Protein AF-0000000083109310 (afdb_homodimer)

pLDDT: mean 90.46, std 10.61, range [33.42, 98.69]

Secondary structure (DSSP, 8-state):
--HHHHHHHHHHHHHHHHHHHHHHHHHHHHHHHHHHHHHHHHTS---HHHHHHHHSSS-HHHHHHHHHHHHH-GGGGS--HHHHHHHHHTTSS-HHHHHHHHHT------EEEEETTEEEEEEEP-HHHHHHHHHHTTSS-HHHHHHHHHHHHHS---/--HHHHHHHHHHHHHHHHHHHHHHHHHHHHHHHHHHHHHHHHTS---HHHHHHHHSSS-HHHHHHHHHHHHH-GGGGS--HHHHHHHHHTTSS-HHHHHHHHHT------EEEEETTEEEEEEEP-HHHHHHHHHHTTSS-HHHHHHHHHHHHHS---

Sequence (316 aa):
MMSTESASQAIAQQAEQQLAAIAARRRVADRELEREIYKAATIKGLSQRQISDLVGNQSQATIQRILRRVSDDPSQLDVKPAEIIDRRTAGLITTEQMMDQLMNWRYTFGGVVRIDGVATDAYMTGDWDAIEMAFYRGQLSDDEFQQLADRQRDAPLPMMSTESASQAIAQQAEQQLAAIAARRRVADRELEREIYKAATIKGLSQRQISDLVGNQSQATIQRILRRVSDDPSQLDVKPAEIIDRRTAGLITTEQMMDQLMNWRYTFGGVVRIDGVATDAYMTGDWDAIEMAFYRGQLSDDEFQQLADRQRDAPLP

Nearest PDB structures (foldseek):
  7cv1-assembly1_C  TM=5.736E-01  e=6.408E+00  Homo sapiens
  7cv1-assembly1_D  TM=5.228E-01  e=9.421E+00  Homo sapiens
  7cv1-assembly1_C  TM=5.740E-01  e=7.822E+00  Homo sapiens

Solvent-accessible surface area (backbone atoms only — not comparable to full-atom values): 17391 Å² total; per-residue (Å²): 135,80,62,65,59,54,46,50,50,49,51,45,51,48,49,52,51,51,44,30,20,43,30,21,43,32,54,53,30,51,54,52,34,54,48,42,53,47,44,36,41,74,74,60,64,45,50,59,63,57,49,23,61,52,51,65,81,42,51,49,67,55,48,49,50,52,46,50,55,33,68,76,38,60,70,75,67,52,88,46,67,54,52,46,52,27,35,32,54,41,65,74,42,47,69,67,59,40,48,54,54,60,68,71,51,88,73,39,74,48,45,66,38,57,59,95,83,39,75,47,95,47,71,42,84,22,54,45,54,41,54,54,51,34,39,76,71,64,76,35,52,72,67,58,47,48,54,52,50,53,50,56,70,69,40,77,74,130,134,79,62,62,59,54,47,51,50,49,51,45,51,50,48,52,51,51,43,30,20,42,30,22,42,32,53,52,31,50,53,52,35,54,48,42,52,47,43,36,42,74,72,60,63,45,49,59,63,58,48,20,62,52,50,65,82,42,50,48,65,55,50,50,51,53,47,50,54,34,70,77,39,59,70,75,67,51,90,46,68,55,53,48,51,25,35,31,54,40,64,74,43,47,70,68,58,40,48,55,53,59,69,70,50,87,74,38,73,48,44,65,38,56,60,94,84,38,74,47,95,47,70,43,84,23,54,45,52,42,56,54,51,34,40,76,72,62,75,35,51,72,68,58,47,47,53,50,51,53,51,56,70,68,40,77,75,131

Foldseek 3Di:
DVPVVVVVVVVVVVVLLVVLLVVLVVVLVVLVLLVVLLCCVPPVPDDLVRSCVVVVPADSVRSVVSNVVCVVPVCVSPDALLNLLSCCSNVNDDPVVSLVVLLPDDKDAKDFDDDVNHGDPDIDHISVVSLVVCVVSVSADPVSSVSSVVSVVVDDDD/DVPVVVVVVVVVVVVLLVVLLVVLVVVLVVLVLLVVLLCCVPPVPDDLCRSCVVVVPADSVRSVVSNVVCVVPVCVSPDALLNLLSCCSNVNDDPVVSLVVLLPDDKDAKDFDDDVNHGDPDIDHISVVSLVVCVVSVSDDPVSSVSSVVSVVPPDDD

Radius of gyration: 23.91 Å; Cα contacts (8 Å, |Δi|>4): 324; chains: 2; bounding box: 80×77×56 Å

Structure (mmCIF, N/CA/C/O backbone):
data_AF-0000000083109310-model_v1
#
loop_
_entity.id
_entity.type
_entity.pdbx_description
1 polymer 'Winged helix-turn-helix domain-containing protein'
#
loop_
_atom_site.group_PDB
_atom_site.id
_atom_site.type_symbol
_atom_site.label_atom_id
_atom_site.label_alt_id
_atom_site.label_comp_id
_atom_site.label_asym_id
_atom_site.label_entity_id
_atom_site.label_seq_id
_atom_site.pdbx_PDB_ins_code
_atom_site.Cartn_x
_atom_site.Cartn_y
_atom_site.Cartn_z
_atom_site.occupancy
_atom_site.B_iso_or_equiv
_atom_site.auth_seq_id
_atom_site.auth_comp_id
_atom_site.auth_asym_id
_atom_site.auth_atom_id
_atom_site.pdbx_PDB_model_num
ATOM 1 N N . MET A 1 1 ? -38.265 0.636 19.644 1 33.42 1 MET A N 1
ATOM 2 C CA . MET A 1 1 ? -38.421 1.097 18.268 1 33.42 1 MET A CA 1
ATOM 3 C C . MET A 1 1 ? -37.22 1.932 17.834 1 33.42 1 MET A C 1
ATOM 5 O O . MET A 1 1 ? -37.232 2.532 16.758 1 33.42 1 MET A O 1
ATOM 9 N N . MET A 1 2 ? -36.559 2.829 18.79 1 49.35 2 MET A N 1
ATOM 10 C CA . MET A 1 2 ? -35.334 3.623 18.762 1 49.35 2 MET A CA 1
ATOM 11 C C . MET A 1 2 ? -34.24 2.907 17.976 1 49.35 2 MET A C 1
ATOM 13 O O . MET A 1 2 ? -33.266 3.53 17.552 1 49.35 2 MET A O 1
ATOM 17 N N . SER A 1 3 ? -33.9 1.46 18.206 1 58.64 3 SER A N 1
ATOM 18 C CA . SER A 1 3 ? -32.863 0.461 18.449 1 58.64 3 SER A CA 1
ATOM 19 C C . SER A 1 3 ? -32.28 -0.06 17.14 1 58.64 3 SER A C 1
ATOM 21 O O . SER A 1 3 ? -31.077 -0.314 17.048 1 58.64 3 SER A O 1
ATOM 23 N N . THR A 1 4 ? -33.039 -0.271 16.165 1 64.84 4 THR A N 1
ATOM 24 C CA . THR A 1 4 ? -32.636 -0.781 14.859 1 64.84 4 THR A CA 1
ATOM 25 C C . THR A 1 4 ? -31.861 0.277 14.08 1 64.84 4 THR A C 1
ATOM 27 O O . THR A 1 4 ? -30.903 -0.043 13.373 1 64.84 4 THR A O 1
ATOM 30 N N . GLU A 1 5 ? -32.332 1.575 14.118 1 71.89 5 GLU A N 1
ATOM 31 C CA . GLU A 1 5 ? -31.648 2.665 13.429 1 71.89 5 GLU A CA 1
ATOM 32 C C . GLU A 1 5 ? -30.225 2.841 13.95 1 71.89 5 GLU A C 1
ATOM 34 O O . GLU A 1 5 ? -29.3 3.087 13.174 1 71.89 5 GLU A O 1
ATOM 39 N N . SER A 1 6 ? -30.193 2.805 15.265 1 78.56 6 SER A N 1
ATOM 40 C CA . SER A 1 6 ? -28.879 2.952 15.882 1 78.56 6 SER A CA 1
ATOM 41 C C . SER A 1 6 ? -27.944 1.821 15.467 1 78.56 6 SER A C 1
ATOM 43 O O . SER A 1 6 ? -26.756 2.047 15.227 1 78.56 6 SER A O 1
ATOM 45 N N . ALA A 1 7 ? -28.558 0.758 15.247 1 82.61 7 ALA A N 1
ATOM 46 C CA . ALA A 1 7 ? -27.751 -0.388 14.834 1 82.61 7 ALA A CA 1
ATOM 47 C C . ALA A 1 7 ? -27.269 -0.228 13.395 1 82.61 7 ALA A C 1
ATOM 49 O O . ALA A 1 7 ? -26.125 -0.561 13.076 1 82.61 7 ALA A O 1
ATOM 50 N N . SER A 1 8 ? -28.209 0.22 12.647 1 83.54 8 SER A N 1
ATOM 51 C CA . SER A 1 8 ? -27.855 0.437 11.248 1 83.54 8 SER A CA 1
ATOM 52 C C . SER A 1 8 ? -26.773 1.502 11.111 1 83.54 8 SER A C 1
ATOM 54 O O . SER A 1 8 ? -25.868 1.372 10.283 1 83.54 8 SER A O 1
ATOM 56 N N . GLN A 1 9 ? -26.934 2.534 11.889 1 82.64 9 GLN A N 1
ATOM 57 C CA . GLN A 1 9 ? -25.93 3.592 11.87 1 82.64 9 GLN A CA 1
ATOM 58 C C . GLN A 1 9 ? -24.581 3.079 12.365 1 82.64 9 GLN A C 1
ATOM 60 O O . GLN A 1 9 ? -23.534 3.464 11.841 1 82.64 9 GLN A O 1
ATOM 65 N N . ALA A 1 10 ? -24.642 2.289 13.286 1 86.7 10 ALA A N 1
ATOM 66 C CA . ALA A 1 10 ? -23.415 1.73 13.848 1 86.7 10 ALA A CA 1
ATOM 67 C C . ALA A 1 10 ? -22.705 0.836 12.836 1 86.7 10 ALA A C 1
ATOM 69 O O . ALA A 1 10 ? -21.474 0.825 12.764 1 86.7 10 ALA A O 1
ATOM 70 N N . ILE A 1 11 ? -23.587 0.16 12.129 1 85.39 11 ILE A N 1
ATOM 71 C CA . ILE A 1 11 ? -23.014 -0.719 11.115 1 85.39 11 ILE A CA 1
ATOM 72 C C . ILE A 1 11 ? -22.38 0.117 10.006 1 85.39 11 ILE A C 1
ATOM 74 O O . ILE A 1 11 ? -21.288 -0.199 9.528 1 85.39 11 ILE A O 1
ATOM 78 N N . ALA A 1 12 ? -22.976 1.119 9.652 1 87.39 12 ALA A N 1
ATOM 79 C CA . ALA A 1 12 ? -22.468 2.009 8.612 1 87.39 12 ALA A CA 1
ATOM 80 C C . ALA A 1 12 ? -21.168 2.679 9.049 1 87.39 12 ALA A C 1
ATOM 82 O O . ALA A 1 12 ? -20.219 2.775 8.268 1 87.39 12 ALA A O 1
ATOM 83 N N . GLN A 1 13 ? -21.107 3.116 10.275 1 89.18 13 GLN A N 1
ATOM 84 C CA . GLN A 1 13 ? -19.916 3.769 10.809 1 89.18 13 GLN A CA 1
ATOM 85 C C . GLN A 1 13 ? -18.743 2.795 10.884 1 89.18 13 GLN A C 1
ATOM 87 O O . GLN A 1 13 ? -17.601 3.168 10.603 1 89.18 13 GLN A O 1
ATOM 92 N N . GLN A 1 14 ? -19.1 1.646 11.204 1 91.57 14 GLN A N 1
ATOM 93 C CA . GLN A 1 14 ? -18.064 0.621 11.28 1 91.57 14 GLN A CA 1
ATOM 94 C C . GLN A 1 14 ? -17.48 0.326 9.901 1 91.57 14 GLN A C 1
ATOM 96 O O . GLN A 1 14 ? -16.274 0.109 9.766 1 91.57 14 GLN A O 1
ATOM 101 N N . ALA A 1 15 ? -18.332 0.346 8.951 1 93.51 15 ALA A N 1
ATOM 102 C CA . ALA A 1 15 ? -17.879 0.111 7.582 1 93.51 15 ALA A CA 1
ATOM 103 C C . ALA A 1 15 ? -16.947 1.224 7.114 1 93.51 15 ALA A C 1
ATOM 105 O O . ALA A 1 15 ? -15.923 0.959 6.479 1 93.51 15 ALA A O 1
ATOM 106 N N . GLU A 1 16 ? -17.254 2.382 7.48 1 94.01 16 GLU A N 1
ATOM 107 C CA . GLU A 1 16 ? -16.434 3.531 7.108 1 94.01 16 GLU A CA 1
ATOM 108 C C . GLU A 1 16 ? -15.079 3.492 7.81 1 94.01 16 GLU A C 1
ATOM 110 O O . GLU A 1 16 ? -14.048 3.773 7.195 1 94.01 16 GLU A O 1
ATOM 115 N N . GLN A 1 17 ? -15.126 3.113 9.042 1 93.86 17 GLN A N 1
ATOM 116 C CA . GLN A 1 17 ? -13.891 3.059 9.818 1 93.86 17 GLN A CA 1
ATOM 117 C C . GLN A 1 17 ? -12.963 1.964 9.3 1 93.86 17 GLN A C 1
ATOM 119 O O . GLN A 1 17 ? -11.746 2.15 9.243 1 93.86 17 GLN A O 1
ATOM 124 N N . GLN A 1 18 ? -13.586 0.903 8.928 1 95.91 18 GLN A N 1
ATOM 125 C CA . GLN A 1 18 ? -12.795 -0.204 8.401 1 95.91 18 GLN A CA 1
ATOM 126 C C . GLN A 1 18 ? -12.144 0.168 7.072 1 95.91 18 GLN A C 1
ATOM 128 O O . GLN A 1 18 ? -10.954 -0.078 6.868 1 95.91 18 GLN A O 1
ATOM 133 N N . LEU A 1 19 ? -12.863 0.784 6.19 1 96.93 19 LEU A N 1
ATOM 134 C CA . LEU A 1 19 ? -12.314 1.21 4.908 1 96.93 19 LEU A CA 1
ATOM 135 C C . LEU A 1 19 ? -11.225 2.26 5.104 1 96.93 19 LEU A C 1
ATOM 137 O O . LEU A 1 19 ? -10.177 2.201 4.457 1 96.93 19 LEU A O 1
ATOM 141 N N . ALA A 1 20 ? -11.445 3.164 6.049 1 95.96 20 ALA A N 1
ATOM 142 C CA . ALA A 1 20 ? -10.459 4.207 6.32 1 95.96 20 ALA A CA 1
ATOM 143 C C . ALA A 1 20 ? -9.155 3.608 6.838 1 95.96 20 ALA A C 1
ATOM 145 O O . ALA A 1 20 ? -8.067 4.052 6.463 1 95.96 20 ALA A O 1
ATOM 146 N N . ALA A 1 21 ? -9.298 2.616 7.659 1 97.1 21 ALA A N 1
ATOM 147 C CA . ALA A 1 21 ? -8.116 1.979 8.234 1 97.1 21 ALA A CA 1
ATOM 148 C C . ALA A 1 21 ? -7.31 1.248 7.163 1 97.1 21 ALA A C 1
ATOM 150 O O . ALA A 1 21 ? -6.083 1.358 7.118 1 97.1 21 ALA A O 1
ATOM 151 N N . ILE A 1 22 ? -7.975 0.58 6.317 1 97.7 22 ILE A N 1
ATOM 152 C CA . ILE A 1 22 ? -7.314 -0.177 5.26 1 97.7 22 ILE A CA 1
ATOM 153 C C . ILE A 1 22 ? -6.686 0.783 4.252 1 97.7 22 ILE A C 1
ATOM 155 O O . ILE A 1 22 ? -5.565 0.56 3.788 1 97.7 22 ILE A O 1
ATOM 159 N N . ALA A 1 23 ? -7.396 1.826 3.949 1 97.22 23 ALA A N 1
ATOM 160 C CA . ALA A 1 23 ? -6.862 2.845 3.049 1 97.22 23 ALA A CA 1
ATOM 161 C C . ALA A 1 23 ? -5.617 3.501 3.64 1 97.22 23 ALA A C 1
ATOM 163 O O . ALA A 1 23 ? -4.636 3.736 2.931 1 97.22 23 ALA A O 1
ATOM 164 N N . ALA A 1 24 ? -5.674 3.798 4.891 1 97.15 24 ALA A N 1
ATOM 165 C CA . ALA A 1 24 ? -4.533 4.407 5.57 1 97.15 24 ALA A CA 1
ATOM 166 C C . ALA A 1 24 ? -3.329 3.47 5.568 1 97.15 24 ALA A C 1
ATOM 168 O O . ALA A 1 24 ? -2.192 3.908 5.376 1 97.15 24 ALA A O 1
ATOM 169 N N . ARG A 1 25 ? -3.561 2.213 5.765 1 97.43 25 ARG A N 1
ATOM 170 C CA . ARG A 1 25 ? -2.485 1.228 5.726 1 97.43 25 ARG A CA 1
ATOM 171 C C . ARG A 1 25 ? -1.798 1.221 4.364 1 97.43 25 ARG A C 1
ATOM 173 O O . ARG A 1 25 ? -0.571 1.143 4.283 1 97.43 25 ARG A O 1
ATOM 180 N N . ARG A 1 26 ? -2.558 1.338 3.377 1 97.28 26 ARG A N 1
ATOM 181 C CA . ARG A 1 26 ? -1.999 1.356 2.03 1 97.28 26 ARG A CA 1
ATOM 182 C C . ARG A 1 26 ? -1.178 2.619 1.794 1 97.28 26 ARG A C 1
ATOM 184 O O . ARG A 1 26 ? -0.106 2.565 1.186 1 97.28 26 ARG A O 1
ATOM 191 N N . ARG A 1 27 ? -1.647 3.71 2.293 1 96.29 27 ARG A N 1
ATOM 192 C CA . ARG A 1 27 ? -0.907 4.957 2.132 1 96.29 27 ARG A CA 1
ATOM 193 C C . ARG A 1 27 ? 0.419 4.907 2.884 1 96.29 27 ARG A C 1
ATOM 195 O O . ARG A 1 27 ? 1.447 5.355 2.371 1 96.29 27 ARG A O 1
ATOM 202 N N . VAL A 1 28 ? 0.386 4.382 4.053 1 97.27 28 VAL A N 1
ATOM 203 C CA . VAL A 1 28 ? 1.61 4.253 4.837 1 97.27 28 VAL A CA 1
ATOM 204 C C . VAL A 1 28 ? 2.584 3.317 4.124 1 97.27 28 VAL A C 1
ATOM 206 O O . VAL A 1 28 ? 3.78 3.605 4.038 1 97.27 28 VAL A O 1
ATOM 209 N N . ALA A 1 29 ? 2.075 2.228 3.566 1 97.02 29 ALA A N 1
ATOM 210 C CA . ALA A 1 29 ? 2.924 1.283 2.846 1 97.02 29 ALA A CA 1
ATOM 211 C C . ALA A 1 29 ? 3.552 1.936 1.618 1 97.02 29 ALA A C 1
ATOM 213 O O . ALA A 1 29 ? 4.702 1.653 1.275 1 97.02 29 ALA A O 1
ATOM 214 N N . ASP A 1 30 ? 2.849 2.804 0.969 1 95.75 30 ASP A N 1
ATOM 215 C CA . ASP A 1 30 ? 3.372 3.544 -0.175 1 95.75 30 ASP A CA 1
ATOM 216 C C . ASP A 1 30 ? 4.576 4.395 0.225 1 95.75 30 ASP A C 1
ATOM 218 O O . ASP A 1 30 ? 5.604 4.383 -0.454 1 95.75 30 ASP A O 1
ATOM 222 N N . ARG A 1 31 ? 4.463 5.079 1.294 1 96.49 31 ARG A N 1
ATOM 223 C CA . ARG A 1 31 ? 5.523 5.971 1.754 1 96.49 31 ARG A CA 1
ATOM 224 C C . ARG A 1 31 ? 6.754 5.181 2.186 1 96.49 31 ARG A C 1
ATOM 226 O O . ARG A 1 31 ? 7.885 5.573 1.89 1 96.49 31 ARG A O 1
ATOM 233 N N . GLU A 1 32 ? 6.478 4.117 2.838 1 97.61 32 GLU A N 1
ATOM 234 C CA . GLU A 1 32 ? 7.578 3.262 3.274 1 97.61 32 GLU A CA 1
ATOM 235 C C . GLU A 1 32 ? 8.33 2.68 2.08 1 97.61 32 GLU A C 1
ATOM 237 O O . GLU A 1 32 ? 9.56 2.594 2.097 1 97.61 32 GLU A O 1
ATOM 242 N N . LEU A 1 33 ? 7.58 2.348 1.064 1 97.51 33 LEU A N 1
ATOM 243 C CA . LEU A 1 33 ? 8.228 1.791 -0.118 1 97.51 33 LEU A CA 1
ATOM 244 C C . LEU A 1 33 ? 9.102 2.836 -0.802 1 97.51 33 LEU A C 1
ATOM 246 O O . LEU A 1 33 ? 10.23 2.541 -1.206 1 97.51 33 LEU A O 1
ATOM 250 N N . GLU A 1 34 ? 8.586 4.028 -0.92 1 96.93 34 GLU A N 1
ATOM 251 C CA . GLU A 1 34 ? 9.38 5.085 -1.539 1 96.93 34 GLU A CA 1
ATOM 252 C C . GLU A 1 34 ? 10.669 5.335 -0.762 1 96.93 34 GLU A C 1
ATOM 254 O O . GLU A 1 34 ? 11.739 5.488 -1.356 1 96.93 34 GLU A O 1
ATOM 259 N N . ARG A 1 35 ? 10.583 5.394 0.536 1 97.65 35 ARG A N 1
ATOM 260 C CA . ARG A 1 35 ? 11.761 5.571 1.379 1 97.65 35 ARG A CA 1
ATOM 261 C C . ARG A 1 35 ? 12.761 4.439 1.167 1 97.65 35 ARG A C 1
ATOM 263 O O . ARG A 1 35 ? 13.965 4.681 1.056 1 97.65 35 ARG A O 1
ATOM 270 N N . GLU A 1 36 ? 12.226 3.238 1.082 1 97.67 36 GLU A N 1
ATOM 271 C CA . GLU A 1 36 ? 13.111 2.084 0.954 1 97.67 36 GLU A CA 1
ATOM 272 C C . GLU A 1 36 ? 13.756 2.034 -0.428 1 97.67 36 GLU A C 1
ATOM 274 O O . GLU A 1 36 ? 14.901 1.601 -0.57 1 97.67 36 GLU A O 1
ATOM 279 N N . ILE A 1 37 ? 12.976 2.438 -1.422 1 97.49 37 ILE A N 1
ATOM 280 C CA . ILE A 1 37 ? 13.536 2.516 -2.767 1 97.49 37 ILE A CA 1
ATOM 281 C C . ILE A 1 37 ? 14.723 3.476 -2.777 1 97.49 37 ILE A C 1
ATOM 283 O O . ILE A 1 37 ? 15.788 3.15 -3.307 1 97.49 37 ILE A O 1
ATOM 287 N N . TYR A 1 38 ? 14.584 4.622 -2.184 1 97.42 38 TYR A N 1
ATOM 288 C CA . TYR A 1 38 ? 15.648 5.619 -2.136 1 97.42 38 TYR A CA 1
ATOM 289 C C . TYR A 1 38 ? 16.859 5.089 -1.378 1 97.42 38 TYR A C 1
ATOM 291 O O . TYR A 1 38 ? 17.994 5.212 -1.845 1 97.42 38 TYR A O 1
ATOM 299 N N . LYS A 1 39 ? 16.629 4.509 -0.201 1 96.42 39 LYS A N 1
ATOM 300 C CA . LYS A 1 39 ? 17.711 3.949 0.605 1 96.42 39 LYS A CA 1
ATOM 301 C C . LYS A 1 39 ? 18.449 2.849 -0.153 1 96.42 39 LYS A C 1
ATOM 303 O O . LYS A 1 39 ? 19.68 2.794 -0.135 1 96.42 39 LYS A O 1
ATOM 308 N N . ALA A 1 40 ? 17.686 1.989 -0.786 1 96.61 40 ALA A N 1
ATOM 309 C CA . ALA A 1 40 ? 18.275 0.88 -1.533 1 96.61 40 ALA A CA 1
ATOM 310 C C . ALA A 1 40 ? 19.19 1.391 -2.642 1 96.61 40 ALA A C 1
ATOM 312 O O . ALA A 1 40 ? 20.272 0.843 -2.865 1 96.61 40 ALA A O 1
ATOM 313 N N . ALA A 1 41 ? 18.764 2.422 -3.253 1 95.93 41 ALA A N 1
ATOM 314 C CA . ALA A 1 41 ? 19.521 2.96 -4.38 1 95.93 41 ALA A CA 1
ATOM 315 C C . ALA A 1 41 ? 20.736 3.748 -3.899 1 95.93 41 ALA A C 1
ATOM 317 O O . ALA A 1 41 ? 21.838 3.586 -4.429 1 95.93 41 ALA A O 1
ATOM 318 N N . THR A 1 42 ? 20.598 4.573 -2.882 1 94.96 42 THR A N 1
ATOM 319 C CA . THR A 1 42 ? 21.602 5.581 -2.561 1 94.96 42 THR A CA 1
ATOM 320 C C . THR A 1 42 ? 22.532 5.086 -1.457 1 94.96 42 THR A C 1
ATOM 322 O O . THR A 1 42 ? 23.689 5.505 -1.379 1 94.96 42 THR A O 1
ATOM 325 N N . ILE A 1 43 ? 22.032 4.279 -0.61 1 92.93 43 ILE A N 1
ATOM 326 C CA . ILE A 1 43 ? 22.829 3.861 0.538 1 92.93 43 ILE A CA 1
ATOM 327 C C . ILE A 1 43 ? 23.318 2.429 0.334 1 92.93 43 ILE A C 1
ATOM 329 O O . ILE A 1 43 ? 24.49 2.127 0.57 1 92.93 43 ILE A O 1
ATOM 333 N N . LYS A 1 44 ? 22.437 1.568 -0.207 1 94.24 44 LYS A N 1
ATOM 334 C CA . LYS A 1 44 ? 22.764 0.147 -0.278 1 94.24 44 LYS A CA 1
ATOM 335 C C . LYS A 1 44 ? 23.36 -0.213 -1.635 1 94.24 44 LYS A C 1
ATOM 337 O O . LYS A 1 44 ? 23.81 -1.342 -1.843 1 94.24 44 LYS A O 1
ATOM 342 N N . GLY A 1 45 ? 23.178 0.679 -2.667 1 93.31 45 GLY A N 1
ATOM 343 C CA . GLY A 1 45 ? 23.902 0.532 -3.92 1 93.31 45 GLY A CA 1
ATOM 344 C C . GLY A 1 45 ? 23.184 -0.35 -4.924 1 93.31 45 GLY A C 1
ATOM 345 O O . GLY A 1 45 ? 23.795 -0.842 -5.875 1 93.31 45 GLY A O 1
ATOM 346 N N . LEU A 1 46 ? 21.926 -0.617 -4.715 1 95.48 46 LEU A N 1
ATOM 347 C CA . LEU A 1 46 ? 21.177 -1.394 -5.696 1 95.48 46 LEU A CA 1
ATOM 348 C C . LEU A 1 46 ? 20.927 -0.578 -6.96 1 95.48 46 LEU A C 1
ATOM 350 O O . LEU A 1 46 ? 20.636 0.618 -6.884 1 95.48 46 LEU A O 1
ATOM 354 N N . SER A 1 47 ? 21.012 -1.238 -8.079 1 95.83 47 SER A N 1
ATOM 355 C CA . SER A 1 47 ? 20.705 -0.577 -9.343 1 95.83 47 SER A CA 1
ATOM 356 C C . SER A 1 47 ? 19.202 -0.386 -9.516 1 95.83 47 SER A C 1
ATOM 358 O O . SER A 1 47 ? 18.405 -1.069 -8.869 1 95.83 47 SER A O 1
ATOM 360 N N . GLN A 1 48 ? 18.824 0.507 -10.421 1 95.71 48 GLN A N 1
ATOM 361 C CA . GLN A 1 48 ? 17.412 0.734 -10.712 1 95.71 48 GLN A CA 1
ATOM 362 C C . GLN A 1 48 ? 16.756 -0.526 -11.268 1 95.71 48 GLN A C 1
ATOM 364 O O . GLN A 1 48 ? 15.586 -0.798 -10.989 1 95.71 48 GLN A O 1
ATOM 369 N N . ARG A 1 49 ? 17.526 -1.303 -11.991 1 94.09 49 ARG A N 1
ATOM 370 C CA . ARG A 1 49 ? 17.018 -2.554 -12.547 1 94.09 49 ARG A CA 1
ATOM 371 C C . ARG A 1 49 ? 16.724 -3.564 -11.443 1 94.09 49 ARG A C 1
ATOM 373 O O . ARG A 1 49 ? 15.664 -4.194 -11.438 1 94.09 49 ARG A O 1
ATOM 380 N N . GLN A 1 50 ? 17.658 -3.729 -10.55 1 92.73 50 GLN A N 1
ATOM 381 C CA . GLN A 1 50 ? 17.459 -4.623 -9.415 1 92.73 50 GLN A CA 1
ATOM 382 C C . GLN A 1 50 ? 16.237 -4.213 -8.598 1 92.73 50 GLN A C 1
ATOM 384 O O . GLN A 1 50 ? 15.429 -5.06 -8.211 1 92.73 50 GLN A O 1
ATOM 389 N N . ILE A 1 51 ? 16.076 -2.886 -8.361 1 96.59 51 ILE A N 1
ATOM 390 C CA . ILE A 1 51 ? 14.964 -2.355 -7.581 1 96.59 51 ILE A CA 1
ATOM 391 C C . ILE A 1 51 ? 13.648 -2.63 -8.306 1 96.59 51 ILE A C 1
ATOM 393 O O . ILE A 1 51 ? 12.688 -3.115 -7.701 1 96.59 51 ILE A O 1
ATOM 397 N N . SER A 1 52 ? 13.608 -2.378 -9.586 1 95.51 52 SER A N 1
ATOM 398 C CA . SER A 1 52 ? 12.414 -2.636 -10.385 1 95.51 52 SER A CA 1
ATOM 399 C C . SER A 1 52 ? 12 -4.101 -10.303 1 95.51 52 SER A C 1
ATOM 401 O O . SER A 1 52 ? 10.821 -4.409 -10.116 1 95.51 52 SER A O 1
ATOM 403 N N . ASP A 1 53 ? 12.958 -5.009 -10.331 1 90.69 53 ASP A N 1
ATOM 404 C CA . ASP A 1 53 ? 12.694 -6.444 -10.289 1 90.69 53 ASP A CA 1
ATOM 405 C C . ASP A 1 53 ? 12.121 -6.858 -8.935 1 90.69 53 ASP A C 1
ATOM 407 O O . ASP A 1 53 ? 11.188 -7.661 -8.869 1 90.69 53 ASP A O 1
ATOM 411 N N . LEU A 1 54 ? 12.657 -6.289 -7.88 1 91.59 54 LEU A N 1
ATOM 412 C CA . LEU A 1 54 ? 12.263 -6.659 -6.525 1 91.59 54 LEU A CA 1
ATOM 413 C C . LEU A 1 54 ? 10.886 -6.097 -6.187 1 91.59 54 LEU A C 1
ATOM 415 O O . LEU A 1 54 ? 10.086 -6.762 -5.524 1 91.59 54 LEU A O 1
ATOM 419 N N . VAL A 1 55 ? 10.621 -4.905 -6.683 1 93.34 55 VAL A N 1
ATOM 420 C CA . VAL A 1 55 ? 9.343 -4.267 -6.388 1 93.34 55 VAL A CA 1
ATOM 421 C C . VAL A 1 55 ? 8.242 -4.896 -7.239 1 93.34 55 VAL A C 1
ATOM 423 O O . VAL A 1 55 ? 7.125 -5.107 -6.762 1 93.34 55 VAL A O 1
ATOM 426 N N . GLY A 1 56 ? 8.606 -5.387 -8.508 1 81.68 56 GLY A N 1
ATOM 427 C CA . GLY A 1 56 ? 7.764 -6.22 -9.352 1 81.68 56 GLY A CA 1
ATOM 428 C C . GLY A 1 56 ? 6.711 -5.432 -10.107 1 81.68 56 GLY A C 1
ATOM 429 O O . GLY A 1 56 ? 6.278 -5.84 -11.186 1 81.68 56 GLY A O 1
ATOM 430 N N . ASN A 1 57 ? 6.185 -4.346 -9.592 1 80.48 57 ASN A N 1
ATOM 431 C CA . ASN A 1 57 ? 5.105 -3.666 -10.299 1 80.48 57 ASN A CA 1
ATOM 432 C C . ASN A 1 57 ? 5.482 -2.23 -10.652 1 80.48 57 ASN A C 1
ATOM 434 O O . ASN A 1 57 ? 4.616 -1.42 -10.984 1 80.48 57 ASN A O 1
ATOM 438 N N . GLN A 1 58 ? 6.662 -1.968 -10.527 1 89.3 58 GLN A N 1
ATOM 439 C CA . GLN A 1 58 ? 7.139 -0.648 -10.924 1 89.3 58 GLN A CA 1
ATOM 440 C C . GLN A 1 58 ? 8.284 -0.756 -11.927 1 89.3 58 GLN A C 1
ATOM 442 O O . GLN A 1 58 ? 9.287 -1.422 -11.663 1 89.3 58 GLN A O 1
ATOM 447 N N . SER A 1 59 ? 8.117 -0.123 -13.007 1 92.65 59 SER A N 1
ATOM 448 C CA . SER A 1 59 ? 9.123 -0.136 -14.063 1 92.65 59 SER A CA 1
ATOM 449 C C . SER A 1 59 ? 10.382 0.611 -13.637 1 92.65 59 SER A C 1
ATOM 451 O O . SER A 1 59 ? 10.365 1.359 -12.657 1 92.65 59 SER A O 1
ATOM 453 N N . GLN A 1 60 ? 11.385 0.447 -14.407 1 95.23 60 GLN A N 1
ATOM 454 C CA . GLN A 1 60 ? 12.623 1.186 -14.182 1 95.23 60 GLN A CA 1
ATOM 455 C C . GLN A 1 60 ? 12.408 2.686 -14.358 1 95.23 60 GLN A C 1
ATOM 457 O O . GLN A 1 60 ? 12.998 3.492 -13.636 1 95.23 60 GLN A O 1
ATOM 462 N N . ALA A 1 61 ? 11.563 3.02 -15.277 1 96.12 61 ALA A N 1
ATOM 463 C CA . ALA A 1 61 ? 11.258 4.429 -15.51 1 96.12 61 ALA A CA 1
ATOM 464 C C . ALA A 1 61 ? 10.583 5.053 -14.292 1 96.12 61 ALA A C 1
ATOM 466 O O . ALA A 1 61 ? 10.906 6.177 -13.903 1 96.12 61 ALA A O 1
ATOM 467 N N . THR A 1 62 ? 9.664 4.284 -13.754 1 95.49 62 THR A N 1
ATOM 468 C CA . THR A 1 62 ? 8.981 4.76 -12.556 1 95.49 62 THR A CA 1
ATOM 469 C C . THR A 1 62 ? 9.968 4.935 -11.404 1 95.49 62 THR A C 1
ATOM 471 O O . THR A 1 62 ? 9.93 5.942 -10.695 1 95.49 62 THR A O 1
ATOM 474 N N . ILE A 1 63 ? 10.832 3.966 -11.267 1 97.23 63 ILE A N 1
ATOM 475 C CA . ILE A 1 63 ? 11.851 4.028 -10.225 1 97.23 63 ILE A CA 1
ATOM 476 C C . ILE A 1 63 ? 12.735 5.255 -10.44 1 97.23 63 ILE A C 1
ATOM 478 O O . ILE A 1 63 ? 13.038 5.983 -9.492 1 97.23 63 ILE A O 1
ATOM 482 N N . GLN A 1 64 ? 13.135 5.501 -11.647 1 97 64 GLN A N 1
ATOM 483 C CA . GLN A 1 64 ? 13.964 6.655 -11.981 1 97 64 GLN A CA 1
ATOM 484 C C . GLN A 1 64 ? 13.267 7.96 -11.606 1 97 64 GLN A C 1
ATOM 486 O O . GLN A 1 64 ? 13.895 8.873 -11.066 1 97 64 GLN A O 1
ATOM 491 N N . ARG A 1 65 ? 11.998 8.03 -11.904 1 96.57 65 ARG A N 1
ATOM 492 C CA . ARG A 1 65 ? 11.237 9.234 -11.583 1 96.57 65 ARG A CA 1
ATOM 493 C C . ARG A 1 65 ? 11.182 9.462 -10.076 1 96.57 65 ARG A C 1
ATOM 495 O O . ARG A 1 65 ? 11.34 10.591 -9.608 1 96.57 65 ARG A O 1
ATOM 502 N N . ILE A 1 66 ? 10.954 8.401 -9.355 1 96.02 66 ILE A N 1
ATOM 503 C CA . ILE A 1 66 ? 10.913 8.496 -7.9 1 96.02 66 ILE A CA 1
ATOM 504 C C . ILE A 1 66 ? 12.258 8.999 -7.378 1 96.02 66 ILE A C 1
ATOM 506 O O . ILE A 1 66 ? 12.31 9.948 -6.593 1 96.02 66 ILE A O 1
ATOM 510 N N . LEU A 1 67 ? 13.311 8.445 -7.857 1 96.92 67 LEU A N 1
ATOM 511 C CA . LEU A 1 67 ? 14.643 8.797 -7.378 1 96.92 67 LEU A CA 1
ATOM 512 C C . LEU A 1 67 ? 14.992 10.235 -7.748 1 96.92 67 LEU A C 1
ATOM 514 O O . LEU A 1 67 ? 15.589 10.959 -6.948 1 96.92 67 LEU A O 1
ATOM 518 N N . ARG A 1 68 ? 14.628 10.666 -8.915 1 97 68 ARG A N 1
ATOM 519 C CA . ARG A 1 68 ? 14.885 12.04 -9.334 1 97 68 ARG A CA 1
ATOM 520 C C . ARG A 1 68 ? 14.135 13.031 -8.45 1 97 68 ARG A C 1
ATOM 522 O O . ARG A 1 68 ? 14.715 14.009 -7.974 1 97 68 ARG A O 1
ATOM 529 N N . ARG A 1 69 ? 12.869 12.723 -8.28 1 95.9 69 ARG A N 1
ATOM 530 C CA . ARG A 1 69 ? 12.04 13.592 -7.451 1 95.9 69 ARG A CA 1
ATOM 531 C C . ARG A 1 69 ? 12.62 13.726 -6.047 1 95.9 69 ARG A C 1
ATOM 533 O O . ARG A 1 69 ? 12.714 14.832 -5.511 1 95.9 69 ARG A O 1
ATOM 540 N N . VAL A 1 70 ? 13.077 12.686 -5.5 1 94.96 70 VAL A N 1
ATOM 541 C CA . VAL A 1 70 ? 13.571 12.679 -4.127 1 94.96 70 VAL A CA 1
ATOM 542 C C . VAL A 1 70 ? 14.964 13.302 -4.075 1 94.96 70 VAL A C 1
ATOM 544 O O . VAL A 1 70 ? 15.307 13.992 -3.113 1 94.96 70 VAL A O 1
ATOM 547 N N . SER A 1 71 ? 15.747 13.024 -5.104 1 94.34 71 SER A N 1
ATOM 548 C CA . SER A 1 71 ? 17.071 13.634 -5.167 1 94.34 71 SER A CA 1
ATOM 549 C C . SER A 1 71 ? 16.976 15.154 -5.238 1 94.34 71 SER A C 1
ATOM 551 O O . SER A 1 71 ? 17.788 15.861 -4.637 1 94.34 71 SER A O 1
ATOM 553 N N . ASP A 1 72 ? 16.031 15.615 -5.946 1 95.78 72 ASP A N 1
ATOM 554 C CA . ASP A 1 72 ? 15.813 17.054 -6.065 1 95.78 72 ASP A CA 1
ATOM 555 C C . ASP A 1 72 ? 15.387 17.657 -4.728 1 95.78 72 ASP A C 1
ATOM 557 O O . ASP A 1 72 ? 15.735 18.798 -4.417 1 95.78 72 ASP A O 1
ATOM 561 N N . ASP A 1 73 ? 14.634 16.846 -3.98 1 95.14 73 ASP A N 1
ATOM 562 C CA . ASP A 1 73 ? 14.162 17.303 -2.677 1 95.14 73 ASP A CA 1
ATOM 563 C C . ASP A 1 73 ? 14.008 16.134 -1.707 1 95.14 73 ASP A C 1
ATOM 565 O O . ASP A 1 73 ? 12.905 15.614 -1.524 1 95.14 73 ASP A O 1
ATOM 569 N N . PRO A 1 74 ? 14.968 15.814 -1.004 1 90.35 74 PRO A N 1
ATOM 570 C CA . PRO A 1 74 ? 14.948 14.661 -0.101 1 90.35 74 PRO A CA 1
ATOM 571 C C . PRO A 1 74 ? 13.91 14.8 1.011 1 90.35 74 PRO A C 1
ATOM 573 O O . PRO A 1 74 ? 13.495 13.8 1.603 1 90.35 74 PRO A O 1
ATOM 576 N N . SER A 1 75 ? 13.472 16.001 1.282 1 91.33 75 SER A N 1
ATOM 577 C CA . SER A 1 75 ? 12.493 16.228 2.34 1 91.33 75 SER A CA 1
ATOM 578 C C . SER A 1 75 ? 11.141 15.62 1.982 1 91.33 75 SER A C 1
ATOM 580 O O . SER A 1 75 ? 10.273 15.472 2.844 1 91.33 75 SER A O 1
ATOM 582 N N . GLN A 1 76 ? 10.973 15.245 0.759 1 91.59 76 GLN A N 1
ATOM 583 C CA . GLN A 1 76 ? 9.751 14.584 0.313 1 91.59 76 GLN A CA 1
ATOM 584 C C . GLN A 1 76 ? 9.557 13.248 1.024 1 91.59 76 GLN A C 1
ATOM 586 O O . GLN A 1 76 ? 8.441 12.729 1.089 1 91.59 76 GLN A O 1
ATOM 591 N N . LEU A 1 77 ? 10.608 12.709 1.596 1 94.41 77 LEU A N 1
ATOM 592 C CA . LEU A 1 77 ? 10.502 11.412 2.256 1 94.41 77 LEU A CA 1
ATOM 593 C C . LEU A 1 77 ? 10.289 11.582 3.756 1 94.41 77 LEU A C 1
ATOM 595 O O . LEU A 1 77 ? 10.031 10.606 4.465 1 94.41 77 LEU A O 1
ATOM 599 N N . ASP A 1 78 ? 10.362 12.77 4.205 1 94.64 78 ASP A N 1
ATOM 600 C CA . ASP A 1 78 ? 10.16 13.018 5.629 1 94.64 78 ASP A CA 1
ATOM 601 C C . ASP A 1 78 ? 8.736 12.666 6.052 1 94.64 78 ASP A C 1
ATOM 603 O O . ASP A 1 78 ? 7.798 12.795 5.262 1 94.64 78 ASP A O 1
ATOM 607 N N . VAL A 1 79 ? 8.669 12.22 7.239 1 95.86 79 VAL A N 1
ATOM 608 C CA . VAL A 1 79 ? 7.342 12.016 7.809 1 95.86 79 VAL A CA 1
ATOM 609 C C . VAL A 1 79 ? 6.632 13.36 7.96 1 95.86 79 VAL A C 1
ATOM 611 O O . VAL A 1 79 ? 7.221 14.328 8.448 1 95.86 79 VAL A O 1
ATOM 614 N N . LYS A 1 80 ? 5.401 13.406 7.46 1 95.59 80 LYS A N 1
ATOM 615 C CA . LYS A 1 80 ? 4.578 14.607 7.563 1 95.59 80 LYS A CA 1
ATOM 616 C C . LYS A 1 80 ? 3.371 14.371 8.467 1 95.59 80 LYS A C 1
ATOM 618 O O . LYS A 1 80 ? 3.045 13.227 8.789 1 95.59 80 LYS A O 1
ATOM 623 N N . PRO A 1 81 ? 2.737 15.39 8.873 1 96.34 81 PRO A N 1
ATOM 624 C CA . PRO A 1 81 ? 1.582 15.233 9.761 1 96.34 81 PRO A CA 1
ATOM 625 C C . PRO A 1 81 ? 0.518 14.3 9.185 1 96.34 81 PRO A C 1
ATOM 627 O O . PRO A 1 81 ? -0.044 13.477 9.912 1 96.34 81 PRO A O 1
ATOM 630 N N . ALA A 1 82 ? 0.317 14.344 7.899 1 95.29 82 ALA A N 1
ATOM 631 C CA . ALA A 1 82 ? -0.673 13.474 7.271 1 95.29 82 ALA A CA 1
ATOM 632 C C . ALA A 1 82 ? -0.319 12.004 7.473 1 95.29 82 ALA A C 1
ATOM 634 O O . ALA A 1 82 ? -1.202 11.169 7.685 1 95.29 82 ALA A O 1
ATOM 635 N N . GLU A 1 83 ? 0.922 11.736 7.379 1 97.31 83 GLU A N 1
ATOM 636 C CA . GLU A 1 83 ? 1.355 10.355 7.57 1 97.31 83 GLU A CA 1
ATOM 637 C C . GLU A 1 83 ? 1.188 9.92 9.024 1 97.31 83 GLU A C 1
ATOM 639 O O . GLU A 1 83 ? 0.84 8.769 9.297 1 97.31 83 GLU A O 1
ATOM 644 N N . ILE A 1 84 ? 1.488 10.789 9.947 1 98.45 84 ILE A N 1
ATOM 645 C CA . ILE A 1 84 ? 1.291 10.49 11.361 1 98.45 84 ILE A CA 1
ATOM 646 C C . ILE A 1 84 ? -0.173 10.142 11.616 1 98.45 84 ILE A C 1
ATOM 648 O O . ILE A 1 84 ? -0.475 9.161 12.299 1 98.45 84 ILE A O 1
ATOM 652 N N . ILE A 1 85 ? -1.013 10.892 11.012 1 98.12 85 ILE A N 1
ATOM 653 C CA . ILE A 1 85 ? -2.446 10.663 11.163 1 98.12 85 ILE A CA 1
ATOM 654 C C . ILE A 1 85 ? -2.83 9.341 10.504 1 98.12 85 ILE A C 1
ATOM 656 O O . ILE A 1 85 ? -3.602 8.56 11.066 1 98.12 85 ILE A O 1
ATOM 660 N N . ASP A 1 86 ? -2.269 9.097 9.387 1 97.43 86 ASP A N 1
ATOM 661 C CA . ASP A 1 86 ? -2.519 7.831 8.705 1 97.43 86 ASP A CA 1
ATOM 662 C C . ASP A 1 86 ? -2.059 6.648 9.555 1 97.43 86 ASP A C 1
ATOM 664 O O . ASP A 1 86 ? -2.718 5.607 9.587 1 97.43 86 ASP A O 1
ATOM 668 N N . ARG A 1 87 ? -0.935 6.794 10.179 1 98.51 87 ARG A N 1
ATOM 669 C CA . ARG A 1 87 ? -0.418 5.715 11.015 1 98.51 87 ARG A CA 1
ATOM 670 C C . ARG A 1 87 ? -1.382 5.393 12.151 1 98.51 87 ARG A C 1
ATOM 672 O O . ARG A 1 87 ? -1.61 4.223 12.466 1 98.51 87 ARG A O 1
ATOM 679 N N . ARG A 1 88 ? -1.954 6.406 12.714 1 98.69 88 ARG A N 1
ATOM 680 C CA . ARG A 1 88 ? -2.94 6.16 13.761 1 98.69 88 ARG A CA 1
ATOM 681 C C . ARG A 1 88 ? -4.203 5.528 13.186 1 98.69 88 ARG A C 1
ATOM 683 O O . ARG A 1 88 ? -4.737 4.571 13.75 1 98.69 88 ARG A O 1
ATOM 690 N N . THR A 1 89 ? -4.706 6.067 12.041 1 97.39 89 THR A N 1
ATOM 691 C CA . THR A 1 89 ? -5.909 5.546 11.401 1 97.39 89 THR A CA 1
ATOM 692 C C . THR A 1 89 ? -5.726 4.08 11.017 1 97.39 89 THR A C 1
ATOM 694 O O . THR A 1 89 ? -6.671 3.291 11.09 1 97.39 89 THR A O 1
ATOM 697 N N . ALA A 1 90 ? -4.507 3.715 10.694 1 97.2 90 ALA A N 1
ATOM 698 C CA . ALA A 1 90 ? -4.158 2.355 10.291 1 97.2 90 ALA A CA 1
ATOM 699 C C . ALA A 1 90 ? -4 1.446 11.507 1 97.2 90 ALA A C 1
ATOM 701 O O . ALA A 1 90 ? -3.854 0.23 11.365 1 97.2 90 ALA A O 1
ATOM 702 N N . GLY A 1 91 ? -3.924 2.034 12.693 1 97.15 91 GLY A N 1
ATOM 703 C CA . GLY A 1 91 ? -3.765 1.265 13.916 1 97.15 91 GLY A CA 1
ATOM 704 C C . GLY A 1 91 ? -2.315 0.966 14.249 1 97.15 91 GLY A C 1
ATOM 705 O O . GLY A 1 91 ? -2.027 0.073 15.049 1 97.15 91 GLY A O 1
ATOM 706 N N . LEU A 1 92 ? -1.442 1.69 13.641 1 97.27 92 LEU A N 1
ATOM 707 C CA . LEU A 1 92 ? -0.019 1.422 13.819 1 97.27 92 LEU A CA 1
ATOM 708 C C . LEU A 1 92 ? 0.527 2.169 15.03 1 97.27 92 LEU A C 1
ATOM 710 O O . LEU A 1 92 ? 1.57 1.8 15.574 1 97.27 92 LEU A O 1
ATOM 714 N N . ILE A 1 93 ? -0.083 3.277 15.397 1 98.25 93 ILE A N 1
ATOM 715 C CA . ILE A 1 93 ? 0.247 3.992 16.625 1 98.25 93 ILE A CA 1
ATOM 716 C C . ILE A 1 93 ? -1.035 4.356 17.371 1 98.25 93 ILE A C 1
ATOM 718 O O . ILE A 1 93 ? -2.128 4.302 16.802 1 98.25 93 ILE A O 1
ATOM 722 N N . THR A 1 94 ? -0.913 4.733 18.576 1 98.5 94 THR A N 1
ATOM 723 C CA . THR A 1 94 ? -2.073 5.096 19.382 1 98.5 94 THR A CA 1
ATOM 724 C C . THR A 1 94 ? -2.42 6.57 19.196 1 98.5 94 THR A C 1
ATOM 726 O O . THR A 1 94 ? -1.629 7.335 18.64 1 98.5 94 THR A O 1
ATOM 729 N N . THR A 1 95 ? -3.579 6.893 19.696 1 98.24 95 THR A N 1
ATOM 730 C CA . THR A 1 95 ? -3.999 8.29 19.68 1 98.24 95 THR A CA 1
ATOM 731 C C . THR A 1 95 ? -3.03 9.155 20.482 1 98.24 95 THR A C 1
ATOM 733 O O . THR A 1 95 ? -2.678 10.258 20.058 1 98.24 95 THR A O 1
ATOM 736 N N . GLU A 1 96 ? -2.606 8.63 21.588 1 98.14 96 GLU A N 1
ATOM 737 C CA . GLU A 1 96 ? -1.678 9.372 22.436 1 98.14 96 GLU A CA 1
ATOM 738 C C . GLU A 1 96 ? -0.358 9.631 21.716 1 98.14 96 GLU A C 1
ATOM 740 O O . GLU A 1 96 ? 0.166 10.746 21.751 1 98.14 96 GLU A O 1
ATOM 745 N N . GLN A 1 97 ? 0.136 8.607 21.027 1 98.55 97 GLN A N 1
ATOM 746 C CA . GLN A 1 97 ? 1.378 8.749 20.273 1 98.55 97 GLN A CA 1
ATOM 747 C C . GLN A 1 97 ? 1.224 9.766 19.146 1 98.55 97 GLN A C 1
ATOM 749 O O . GLN A 1 97 ? 2.116 10.586 18.917 1 98.55 97 GLN A O 1
ATOM 754 N N . MET A 1 98 ? 0.061 9.68 18.472 1 98.53 98 MET A N 1
ATOM 755 C CA . MET A 1 98 ? -0.209 10.644 17.409 1 98.53 98 MET A CA 1
ATOM 756 C C . MET A 1 98 ? -0.224 12.067 17.955 1 98.53 98 MET A C 1
ATOM 758 O O . MET A 1 98 ? 0.473 12.942 17.438 1 98.53 98 MET A O 1
ATOM 762 N N . MET A 1 99 ? -0.936 12.263 19.052 1 98.11 99 MET A N 1
ATOM 763 C CA . MET A 1 99 ? -1.096 13.606 19.6 1 98.11 99 MET A CA 1
ATOM 764 C C . MET A 1 99 ? 0.234 14.145 20.116 1 98.11 99 MET A C 1
ATOM 766 O O . MET A 1 99 ? 0.535 15.329 19.95 1 98.11 99 MET A O 1
ATOM 770 N N . ASP A 1 100 ? 0.987 13.307 20.687 1 97.79 100 ASP A N 1
ATOM 771 C CA . ASP A 1 100 ? 2.303 13.723 21.163 1 97.79 100 ASP A CA 1
ATOM 772 C C . ASP A 1 100 ? 3.159 14.254 20.015 1 97.79 100 ASP A C 1
ATOM 774 O O . ASP A 1 100 ? 3.77 15.318 20.131 1 97.79 100 ASP A O 1
ATOM 778 N N . GLN A 1 101 ? 3.169 13.579 18.942 1 97.66 101 GLN A N 1
ATOM 7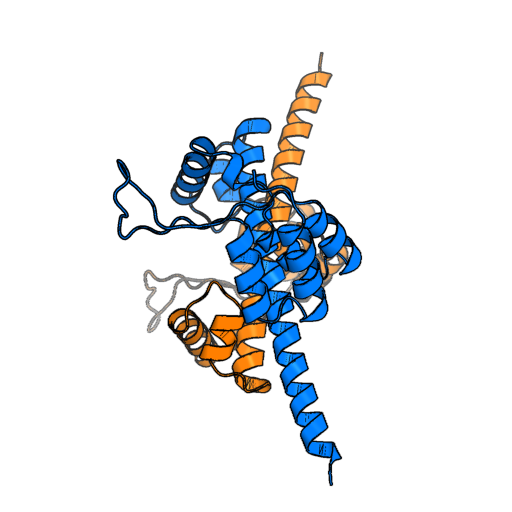79 C CA . GLN A 1 101 ? 3.956 13.98 17.781 1 97.66 101 GLN A CA 1
ATOM 780 C C . GLN A 1 101 ? 3.416 15.27 17.168 1 97.66 101 GLN A C 1
ATOM 782 O O . GLN A 1 101 ? 4.184 16.172 16.829 1 97.66 101 GLN A O 1
ATOM 787 N N . LEU A 1 102 ? 2.112 15.373 17.098 1 97 102 LEU A N 1
ATOM 788 C CA . LEU A 1 102 ? 1.506 16.519 16.428 1 97 102 LEU A CA 1
ATOM 789 C C . LEU A 1 102 ? 1.592 17.767 17.301 1 97 102 LEU A C 1
ATOM 791 O O . LEU A 1 102 ? 1.719 18.881 16.788 1 97 102 LEU A O 1
ATOM 795 N N . MET A 1 103 ? 1.529 17.589 18.577 1 95.2 103 MET A N 1
ATOM 796 C CA . MET A 1 103 ? 1.58 18.72 19.499 1 95.2 103 MET A CA 1
ATOM 797 C C . MET A 1 103 ? 2.979 19.325 19.54 1 95.2 103 MET A C 1
ATOM 799 O O . MET A 1 103 ? 3.143 20.497 19.884 1 95.2 103 MET A O 1
ATOM 803 N N . ASN A 1 104 ? 3.965 18.54 19.171 1 93.48 104 ASN A N 1
ATOM 804 C CA . ASN A 1 104 ? 5.347 19.007 19.19 1 93.48 104 ASN A CA 1
ATOM 805 C C . ASN A 1 104 ? 5.846 19.337 17.786 1 93.48 104 ASN A C 1
ATOM 807 O O . ASN A 1 104 ? 7.054 19.402 17.551 1 93.48 104 ASN A O 1
ATOM 811 N N . TRP A 1 105 ? 4.954 19.533 16.937 1 93.2 105 TRP A N 1
ATOM 812 C CA . TRP A 1 105 ? 5.281 19.818 15.544 1 93.2 105 TRP A CA 1
ATOM 813 C C . TRP A 1 105 ? 5.341 21.321 15.296 1 93.2 105 TRP A C 1
ATOM 815 O O . TRP A 1 105 ? 4.517 22.077 15.817 1 93.2 105 TRP A O 1
ATOM 825 N N . ARG A 1 106 ? 6.377 21.789 14.551 1 88.93 106 ARG A N 1
ATOM 826 C CA . ARG A 1 106 ? 6.407 23.168 14.074 1 88.93 106 ARG A CA 1
ATOM 827 C C . ARG A 1 106 ? 5.676 23.302 12.742 1 88.93 106 ARG A C 1
ATOM 829 O O . ARG A 1 106 ? 6.25 23.036 11.683 1 88.93 106 ARG A O 1
ATOM 836 N N . TYR A 1 107 ? 4.436 23.78 12.786 1 91.09 107 TYR A N 1
ATOM 837 C CA . TYR A 1 107 ? 3.557 23.786 11.622 1 91.09 107 TYR A CA 1
ATOM 838 C C . TYR A 1 107 ? 3.881 24.955 10.7 1 91.09 107 TYR A C 1
ATOM 840 O O . TYR A 1 107 ? 4.175 26.058 11.166 1 91.09 107 TYR A O 1
ATOM 848 N N . THR A 1 108 ? 3.836 24.582 9.469 1 87.24 108 THR A N 1
ATOM 849 C CA . THR A 1 108 ? 3.843 25.618 8.442 1 87.24 108 THR A CA 1
ATOM 850 C C . THR A 1 108 ? 2.43 25.882 7.93 1 87.24 108 THR A C 1
ATOM 852 O O . THR A 1 108 ? 1.585 24.984 7.934 1 87.24 108 THR A O 1
ATOM 855 N N . PHE A 1 109 ? 2.177 27.172 7.541 1 85.3 109 PHE A N 1
ATOM 856 C CA . PHE A 1 109 ? 0.851 27.547 7.064 1 85.3 109 PHE A CA 1
ATOM 857 C C . PHE A 1 109 ? 0.887 27.89 5.579 1 85.3 109 PHE A C 1
ATOM 859 O O . PHE A 1 109 ? 1.809 28.563 5.114 1 85.3 109 PHE A O 1
ATOM 866 N N . GLY A 1 110 ? -0.016 27.173 4.909 1 81.85 110 GLY A N 1
ATOM 867 C CA . GLY A 1 110 ? -0.114 27.457 3.486 1 81.85 110 GLY A CA 1
ATOM 868 C C . GLY A 1 110 ? -0.661 28.84 3.19 1 81.85 110 GLY A C 1
ATOM 869 O O . GLY A 1 110 ? -1.213 29.498 4.075 1 81.85 110 GLY A O 1
ATOM 870 N N . GLY A 1 111 ? -0.396 29.229 2.017 1 83.3 111 GLY A N 1
ATOM 871 C CA . GLY A 1 111 ? -0.873 30.524 1.557 1 83.3 111 GLY A CA 1
ATOM 872 C C . GLY A 1 111 ? -0.665 30.743 0.07 1 83.3 111 GLY A C 1
ATOM 873 O O . GLY A 1 111 ? -0.106 29.885 -0.616 1 83.3 111 GLY A O 1
ATOM 874 N N . VAL A 1 112 ? -1.305 31.764 -0.368 1 85.34 112 VAL A N 1
ATOM 875 C CA . VAL A 1 112 ? -1.157 32.143 -1.769 1 85.34 112 VAL A CA 1
ATOM 876 C C . VAL A 1 112 ? 0.288 32.553 -2.044 1 85.34 112 VAL A C 1
ATOM 878 O O . VAL A 1 112 ? 0.907 33.249 -1.236 1 85.34 112 VAL A O 1
ATOM 881 N N . VAL A 1 113 ? 0.83 32.009 -3.104 1 82.37 113 VAL A N 1
ATOM 882 C CA . VAL A 1 113 ? 2.194 32.348 -3.496 1 82.37 113 VAL A CA 1
ATOM 883 C C . VAL A 1 113 ? 2.251 33.799 -3.968 1 82.37 113 VAL A C 1
ATOM 885 O O . VAL A 1 113 ? 1.381 34.25 -4.716 1 82.37 113 VAL A O 1
ATOM 888 N N . ARG A 1 114 ? 3.18 34.476 -3.36 1 83.42 114 ARG A N 1
ATOM 889 C CA . ARG A 1 114 ? 3.353 35.863 -3.779 1 83.42 114 ARG A CA 1
ATOM 890 C C . ARG A 1 114 ? 4.681 36.055 -4.502 1 83.42 114 ARG A C 1
ATOM 892 O O . ARG A 1 114 ? 5.714 35.546 -4.062 1 83.42 114 ARG A O 1
ATOM 899 N N . ILE A 1 115 ? 4.642 36.485 -5.717 1 83.18 115 ILE A N 1
ATOM 900 C CA . ILE A 1 115 ? 5.836 36.879 -6.457 1 83.18 115 ILE A CA 1
ATOM 901 C C . ILE A 1 115 ? 5.963 38.401 -6.458 1 83.18 115 ILE A C 1
ATOM 903 O O . ILE A 1 115 ? 5.083 39.103 -6.961 1 83.18 115 ILE A O 1
ATOM 907 N N . ASP A 1 116 ? 7.071 38.861 -5.926 1 87.08 116 ASP A N 1
ATOM 908 C CA . ASP A 1 116 ? 7.303 40.298 -5.821 1 87.08 116 ASP A CA 1
ATOM 909 C C . ASP A 1 116 ? 6.117 41 -5.164 1 87.08 116 ASP A C 1
ATOM 911 O O . ASP A 1 116 ? 5.641 42.023 -5.661 1 87.08 116 ASP A O 1
ATOM 915 N N . GLY A 1 117 ? 5.473 40.373 -4.119 1 81.61 117 GLY A N 1
ATOM 916 C CA . GLY A 1 117 ? 4.43 40.975 -3.303 1 81.61 117 GLY A CA 1
ATOM 917 C C . GLY A 1 117 ? 3.042 40.81 -3.892 1 81.61 117 GLY A C 1
ATOM 918 O O . GLY A 1 117 ? 2.049 41.192 -3.269 1 81.61 117 GLY A O 1
ATOM 919 N N . VAL A 1 118 ? 3.12 40.326 -5.172 1 85.89 118 VAL A N 1
ATOM 920 C CA . VAL A 1 118 ? 1.834 40.208 -5.851 1 85.89 118 VAL A CA 1
ATOM 921 C C . VAL A 1 118 ? 1.322 38.774 -5.744 1 85.89 118 VAL A C 1
ATOM 923 O O . VAL A 1 118 ? 2.04 37.826 -6.071 1 85.89 118 VAL A O 1
ATOM 926 N N . ALA A 1 119 ? 0.156 38.659 -5.244 1 84.05 119 ALA A N 1
ATOM 927 C CA . ALA A 1 119 ? -0.477 37.35 -5.103 1 84.05 119 ALA A CA 1
ATOM 928 C C . ALA A 1 119 ? -0.646 36.674 -6.461 1 84.05 119 ALA A C 1
ATOM 930 O O . ALA A 1 119 ? -1.028 37.319 -7.44 1 84.05 119 ALA A O 1
ATOM 931 N N . THR A 1 120 ? -0.225 35.485 -6.479 1 87.21 120 THR A N 1
ATOM 932 C CA . THR A 1 120 ? -0.472 34.682 -7.671 1 87.21 120 THR A CA 1
ATOM 933 C C . THR A 1 120 ? -1.666 33.755 -7.462 1 87.21 120 THR A C 1
ATOM 935 O O . THR A 1 120 ? -2.282 33.759 -6.394 1 87.21 120 THR A O 1
ATOM 938 N N . ASP A 1 121 ? -2.072 33.061 -8.439 1 86.67 121 ASP A N 1
ATOM 939 C CA . ASP A 1 121 ? -3.188 32.126 -8.329 1 86.67 121 ASP A CA 1
ATOM 940 C C . ASP A 1 121 ? -2.726 30.784 -7.764 1 86.67 121 ASP A C 1
ATOM 942 O O . ASP A 1 121 ? -3.535 29.875 -7.569 1 86.67 121 ASP A O 1
ATOM 946 N N . ALA A 1 122 ? -1.407 30.733 -7.362 1 85.17 122 ALA A N 1
ATOM 947 C CA . ALA A 1 122 ? -0.873 29.464 -6.875 1 85.17 122 ALA A CA 1
ATOM 948 C C . ALA A 1 122 ? -0.937 29.39 -5.352 1 85.17 122 ALA A C 1
ATOM 950 O O . ALA A 1 122 ? -0.682 30.383 -4.665 1 85.17 122 ALA A O 1
ATOM 951 N N . TYR A 1 123 ? -1.473 28.404 -4.807 1 83.35 123 TYR A N 1
ATOM 952 C CA . TYR A 1 123 ? -1.502 28.133 -3.374 1 83.35 123 TYR A CA 1
ATOM 953 C C . TYR A 1 123 ? -0.447 27.101 -2.993 1 83.35 123 TYR A C 1
ATOM 955 O O . TYR A 1 123 ? -0.306 26.073 -3.66 1 83.35 123 TYR A O 1
ATOM 963 N N . MET A 1 124 ? 0.352 27.477 -2.012 1 84.06 124 MET A N 1
ATOM 964 C CA . MET A 1 124 ? 1.301 26.521 -1.45 1 84.06 124 MET A CA 1
ATOM 965 C C . MET A 1 124 ? 0.787 25.955 -0.131 1 84.06 124 MET A C 1
ATOM 967 O O . MET A 1 124 ? 0.462 26.708 0.789 1 84.06 124 MET A O 1
ATOM 971 N N . THR A 1 125 ? 0.772 24.677 -0.115 1 83.53 125 THR A N 1
ATOM 972 C CA . THR A 1 125 ? 0.219 24.013 1.06 1 83.53 125 THR A CA 1
ATOM 973 C C . THR A 1 125 ? 1.245 23.971 2.189 1 83.53 125 THR A C 1
ATOM 975 O O . THR A 1 125 ? 2.44 23.79 1.944 1 83.53 125 THR A O 1
ATOM 978 N N . GLY A 1 126 ? 0.759 24.242 3.421 1 87.21 126 GLY A N 1
ATOM 979 C CA . GLY A 1 126 ? 1.548 24.025 4.623 1 87.21 126 GLY A CA 1
ATOM 980 C C . GLY A 1 126 ? 1.133 22.787 5.395 1 87.21 126 GLY A C 1
ATOM 981 O O . GLY A 1 126 ? 0.129 22.152 5.066 1 87.21 126 GLY A O 1
ATOM 982 N N . ASP A 1 127 ? 1.85 22.459 6.436 1 90.62 127 ASP A N 1
ATOM 983 C CA . ASP A 1 127 ? 1.562 21.284 7.254 1 90.62 127 ASP A CA 1
ATOM 984 C C . ASP A 1 127 ? 0.171 21.376 7.877 1 90.62 127 ASP A C 1
ATOM 986 O O . ASP A 1 127 ? -0.501 20.359 8.06 1 90.62 127 ASP A O 1
ATOM 990 N N . TRP A 1 128 ? -0.213 22.584 8.135 1 92.07 128 TRP A N 1
ATOM 991 C CA . TRP A 1 128 ? -1.489 22.76 8.821 1 92.07 128 TRP A CA 1
ATOM 992 C C . TRP A 1 128 ? -2.652 22.365 7.919 1 92.07 128 TRP A C 1
ATOM 994 O O . TRP A 1 128 ? -3.698 21.922 8.401 1 92.07 128 TRP A O 1
ATOM 1004 N N . ASP A 1 129 ? -2.489 22.529 6.689 1 91.23 129 ASP A N 1
ATOM 1005 C CA . ASP A 1 129 ? -3.52 22.106 5.746 1 91.23 129 ASP A CA 1
ATOM 1006 C C . ASP A 1 129 ? -3.863 20.63 5.933 1 91.23 129 ASP A C 1
ATOM 1008 O O . ASP A 1 129 ? -5.018 20.23 5.771 1 91.23 129 ASP A O 1
ATOM 1012 N N . ALA A 1 130 ? -2.878 19.833 6.293 1 92.49 130 ALA A N 1
ATOM 1013 C CA . ALA A 1 130 ? -3.086 18.404 6.516 1 92.49 130 ALA A CA 1
ATOM 1014 C C . ALA A 1 130 ? -3.956 18.162 7.747 1 92.49 130 ALA A C 1
ATOM 1016 O O . ALA A 1 130 ? -4.773 17.24 7.765 1 92.49 130 ALA A O 1
ATOM 1017 N N . ILE A 1 131 ? -3.789 18.978 8.724 1 95.11 131 ILE A N 1
ATOM 1018 C CA . ILE A 1 131 ? -4.568 18.87 9.952 1 95.11 131 ILE A CA 1
ATOM 1019 C C . ILE A 1 131 ? -6.029 19.212 9.669 1 95.11 131 ILE A C 1
ATOM 1021 O O . ILE A 1 131 ? -6.935 18.481 10.076 1 95.11 131 ILE A O 1
ATOM 1025 N N . GLU A 1 132 ? -6.21 20.254 8.941 1 93.58 132 GLU A N 1
ATOM 1026 C CA . GLU A 1 132 ? -7.568 20.667 8.599 1 93.58 132 GLU A CA 1
ATOM 1027 C C . GLU A 1 132 ? -8.268 19.612 7.748 1 93.58 132 GLU A C 1
ATOM 1029 O O . GLU A 1 132 ? -9.426 19.271 8.001 1 93.58 132 GLU A O 1
ATOM 1034 N N . MET A 1 133 ? -7.546 19.141 6.808 1 90.73 133 MET A N 1
ATOM 1035 C CA . MET A 1 133 ? -8.122 18.129 5.926 1 90.73 133 MET A CA 1
ATOM 1036 C C . MET A 1 133 ? -8.492 16.873 6.707 1 90.73 133 MET A C 1
ATOM 1038 O O . MET A 1 133 ? -9.548 16.282 6.476 1 90.73 133 MET A O 1
ATOM 1042 N N . ALA A 1 134 ? -7.631 16.43 7.578 1 93.9 134 ALA A N 1
ATOM 1043 C CA . ALA A 1 134 ? -7.888 15.248 8.396 1 93.9 134 ALA A CA 1
ATOM 1044 C C . ALA A 1 134 ? -9.138 15.433 9.251 1 93.9 134 ALA A C 1
ATOM 1046 O O . ALA A 1 134 ? -9.913 14.493 9.441 1 93.9 134 ALA A O 1
ATOM 1047 N N . PHE A 1 135 ? -9.321 16.591 9.727 1 94.47 135 PHE A N 1
ATOM 1048 C CA . PHE A 1 135 ? -10.508 16.889 10.519 1 94.47 135 PHE A CA 1
ATOM 1049 C C . PHE A 1 135 ? -11.768 16.774 9.67 1 94.47 135 PHE A C 1
ATOM 1051 O O . PHE A 1 135 ? -12.744 16.141 10.078 1 94.47 135 PHE A O 1
ATOM 1058 N N . TYR A 1 136 ? -11.703 17.294 8.458 1 87.99 136 TYR A N 1
ATOM 1059 C CA . TYR A 1 136 ? -12.847 17.259 7.554 1 87.99 136 TYR A CA 1
ATOM 1060 C C . TYR A 1 136 ? -13.183 15.827 7.155 1 87.99 136 TYR A C 1
ATOM 1062 O O . TYR A 1 136 ? -14.354 15.488 6.965 1 87.99 136 TYR A O 1
ATOM 1070 N N . ARG A 1 137 ? -12.224 14.985 7.187 1 85.34 137 ARG A N 1
ATOM 1071 C CA . ARG A 1 137 ? -12.417 13.601 6.766 1 85.34 137 ARG A CA 1
ATOM 1072 C C . ARG A 1 137 ? -12.772 12.711 7.952 1 85.34 137 ARG A C 1
ATOM 1074 O O . ARG A 1 137 ? -12.882 11.492 7.809 1 85.34 137 ARG A O 1
ATOM 1081 N N . GLY A 1 138 ? -12.72 13.31 9.132 1 88.7 138 GLY A N 1
ATOM 1082 C CA . GLY A 1 138 ? -13.129 12.563 10.312 1 88.7 138 GLY A CA 1
ATOM 1083 C C . GLY A 1 138 ? -11.999 11.762 10.931 1 88.7 138 GLY A C 1
ATOM 1084 O O . GLY A 1 138 ? -12.24 10.859 11.735 1 88.7 138 GLY A O 1
ATOM 1085 N N . GLN A 1 139 ? -10.813 12.086 10.565 1 93.09 139 GLN A N 1
ATOM 1086 C CA . GLN A 1 139 ? -9.664 11.363 11.101 1 93.09 139 GLN A CA 1
ATOM 1087 C C . GLN A 1 139 ? -9.204 11.965 12.425 1 93.09 139 GLN A C 1
ATOM 1089 O O . GLN A 1 139 ? -8.453 11.334 13.172 1 93.09 139 GLN A O 1
ATOM 1094 N N . LEU A 1 140 ? -9.622 13.171 12.616 1 96.25 140 LEU A N 1
ATOM 1095 C CA . LEU A 1 140 ? -9.41 13.824 13.903 1 96.25 140 LEU A CA 1
ATOM 1096 C C . LEU A 1 140 ? -10.74 14.207 14.544 1 96.25 140 LEU A C 1
ATOM 1098 O O . LEU A 1 140 ? -11.637 14.715 13.867 1 96.25 140 LEU A O 1
ATOM 1102 N N . SER A 1 141 ? -10.856 13.915 15.792 1 96.04 141 SER A N 1
ATOM 1103 C CA . SER A 1 141 ? -12.056 14.335 16.509 1 96.04 141 SER A CA 1
ATOM 1104 C C . SER A 1 141 ? -12.046 15.837 16.772 1 96.04 141 SER A C 1
ATOM 1106 O O . SER A 1 141 ? -11.01 16.49 16.632 1 96.04 141 SER A O 1
ATOM 1108 N N . ASP A 1 142 ? -13.202 16.32 17.225 1 96.28 142 ASP A N 1
ATOM 1109 C CA . ASP A 1 142 ? -13.313 17.726 17.604 1 96.28 142 ASP A CA 1
ATOM 1110 C C . ASP A 1 142 ? -12.319 18.077 18.709 1 96.28 142 ASP A C 1
ATOM 1112 O O . ASP A 1 142 ? -11.623 19.091 18.625 1 96.28 142 ASP A O 1
ATOM 1116 N N . ASP A 1 143 ? -12.254 17.211 19.647 1 96.89 143 ASP A N 1
ATOM 1117 C CA . ASP A 1 143 ? -11.368 17.456 20.781 1 96.89 143 ASP A CA 1
ATOM 1118 C C . ASP A 1 143 ? -9.904 17.447 20.346 1 96.89 143 ASP A C 1
ATOM 1120 O O . ASP A 1 143 ? -9.13 18.325 20.734 1 96.89 143 ASP A O 1
ATOM 1124 N N . GLU A 1 144 ? -9.522 16.522 19.548 1 97.32 144 GLU A N 1
ATOM 1125 C CA . GLU A 1 144 ? -8.153 16.434 19.048 1 97.32 144 GLU A CA 1
ATOM 1126 C C . GLU A 1 144 ? -7.784 17.667 18.229 1 97.32 144 GLU A C 1
ATOM 1128 O O . GLU A 1 144 ? -6.716 18.252 18.424 1 97.32 144 GLU A O 1
ATOM 1133 N N . PHE A 1 145 ? -8.648 18.065 17.415 1 96.73 145 PHE A N 1
ATOM 1134 C CA . PHE A 1 145 ? -8.417 19.229 16.569 1 96.73 145 PHE A CA 1
ATOM 1135 C C . PHE A 1 145 ? -8.303 20.495 17.409 1 96.73 145 PHE A C 1
ATOM 1137 O O . PHE A 1 145 ? -7.418 21.322 17.179 1 96.73 145 PHE A O 1
ATOM 1144 N N . GLN A 1 146 ? -9.17 20.602 18.361 1 95.73 146 GLN A N 1
ATOM 1145 C CA . GLN A 1 146 ? -9.168 21.785 19.215 1 95.73 146 GLN A CA 1
ATOM 1146 C C . GLN A 1 146 ? -7.861 21.899 19.994 1 95.73 146 GLN A C 1
ATOM 1148 O O . GLN A 1 146 ? -7.303 22.99 20.124 1 95.73 146 GLN A O 1
ATOM 1153 N N . GLN A 1 147 ? -7.386 20.856 20.453 1 95.48 147 GLN A N 1
ATOM 1154 C CA . GLN A 1 147 ? -6.117 20.852 21.173 1 95.48 147 GLN A CA 1
ATOM 1155 C C . GLN A 1 147 ? -4.976 21.328 20.278 1 95.48 147 GLN A C 1
ATOM 1157 O O . GLN A 1 147 ? -4.133 22.119 20.705 1 95.48 147 GLN A O 1
ATOM 1162 N N . LEU A 1 148 ? -4.943 20.873 19.074 1 95.53 148 LEU A N 1
ATOM 1163 C CA . LEU A 1 148 ? -3.896 21.263 18.136 1 95.53 148 LEU A CA 1
ATOM 1164 C C . LEU A 1 148 ? -4.023 22.735 17.761 1 95.53 148 LEU A C 1
ATOM 1166 O O . LEU A 1 148 ? -3.02 23.446 17.667 1 95.53 148 LEU A O 1
ATOM 1170 N N . ALA A 1 149 ? -5.266 23.203 17.613 1 92.44 149 ALA A N 1
ATOM 1171 C CA . ALA A 1 149 ? -5.526 24.597 17.262 1 92.44 149 ALA A CA 1
ATOM 1172 C C . ALA A 1 149 ? -5.113 25.534 18.394 1 92.44 149 ALA A C 1
ATOM 1174 O O . ALA A 1 149 ? -4.525 26.59 18.151 1 92.44 149 ALA A O 1
ATOM 1175 N N . ASP A 1 150 ? -5.433 25.077 19.543 1 91.52 150 ASP A N 1
ATOM 1176 C CA . ASP A 1 150 ? -5.093 25.885 20.71 1 91.52 150 ASP A CA 1
ATOM 1177 C C . ASP A 1 150 ? -3.58 26.016 20.866 1 91.52 150 ASP A C 1
ATOM 1179 O O . ASP A 1 150 ? -3.075 27.093 21.19 1 91.52 150 ASP A O 1
ATOM 1183 N N . ARG A 1 151 ? -2.908 24.976 20.641 1 87.62 151 ARG A N 1
ATOM 1184 C CA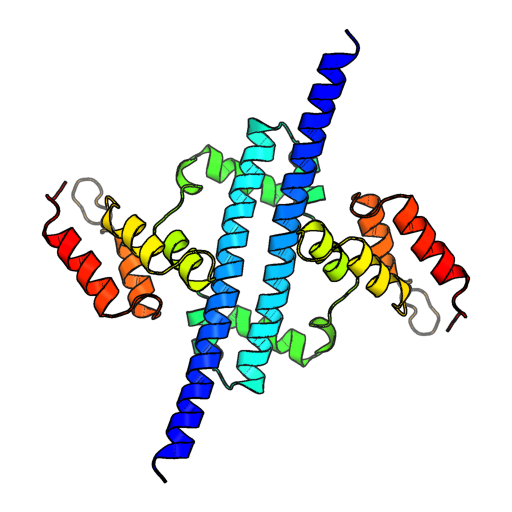 . ARG A 1 151 ? -1.451 24.997 20.719 1 87.62 151 ARG A CA 1
ATOM 1185 C C . ARG A 1 151 ? -0.859 25.942 19.678 1 87.62 151 ARG A C 1
ATOM 1187 O O . ARG A 1 151 ? 0.119 26.641 19.951 1 87.62 151 ARG A O 1
ATOM 1194 N N . GLN A 1 152 ? -1.42 25.896 18.496 1 82.8 152 GLN A N 1
ATOM 1195 C CA . GLN A 1 152 ? -0.907 26.733 17.417 1 82.8 152 GLN A CA 1
ATOM 1196 C C . GLN A 1 152 ? -1.168 28.211 17.695 1 82.8 152 GLN A C 1
ATOM 1198 O O . GLN A 1 152 ? -0.351 29.067 17.349 1 82.8 152 GLN A O 1
ATOM 1203 N N . ARG A 1 153 ? -2.275 28.511 18.25 1 75.44 153 ARG A N 1
ATOM 1204 C CA . ARG A 1 153 ? -2.574 29.891 18.618 1 75.44 153 ARG A CA 1
ATOM 1205 C C . ARG A 1 153 ? -1.568 30.417 19.636 1 75.44 153 ARG A C 1
ATOM 1207 O O . ARG A 1 153 ? -1.186 31.588 19.591 1 75.44 153 ARG A O 1
ATOM 1214 N N . ASP A 1 154 ? -1.124 29.531 20.462 1 68.59 154 ASP A N 1
ATOM 1215 C CA . ASP A 1 154 ? -0.215 29.932 21.531 1 68.59 154 ASP A CA 1
ATOM 1216 C C . ASP A 1 154 ? 1.239 29.881 21.065 1 68.59 154 ASP A C 1
ATOM 1218 O O . ASP A 1 154 ? 2.141 30.319 21.78 1 68.59 154 ASP A O 1
ATOM 1222 N N . ALA A 1 155 ? 1.424 29.308 19.924 1 64.41 155 ALA A N 1
ATOM 1223 C CA . ALA A 1 155 ? 2.795 29.179 19.436 1 64.41 155 ALA A CA 1
ATOM 1224 C C . ALA A 1 155 ? 3.321 30.514 18.919 1 64.41 155 ALA A C 1
ATOM 1226 O O . ALA A 1 155 ? 2.573 31.296 18.327 1 64.41 155 ALA A O 1
ATOM 1227 N N . PRO A 1 156 ? 4.371 30.84 19.469 1 57.09 156 PRO A N 1
ATOM 1228 C CA . PRO A 1 156 ? 4.901 32.111 18.971 1 57.09 156 PRO A CA 1
ATOM 1229 C C . PRO A 1 156 ? 5.03 32.141 17.449 1 57.09 156 PRO A C 1
ATOM 1231 O O . PRO A 1 156 ? 5.28 31.105 16.827 1 57.09 156 PRO A O 1
ATOM 1234 N N . LEU A 1 157 ? 4.214 32.98 16.723 1 50.14 157 LEU A N 1
ATOM 1235 C CA . LEU A 1 157 ? 4.363 33.175 15.285 1 50.14 157 LEU A CA 1
ATOM 1236 C C . LEU A 1 157 ? 5.833 33.142 14.881 1 50.14 157 LEU A C 1
ATOM 1238 O O . LEU A 1 157 ? 6.697 33.609 15.626 1 50.14 157 LEU A O 1
ATOM 1242 N N . PRO A 1 158 ? 6.144 32.26 13.835 1 48.24 158 PRO A N 1
ATOM 1243 C CA . PRO A 1 158 ? 7.568 32.34 13.5 1 48.24 158 PRO A CA 1
ATOM 1244 C C . PRO A 1 158 ? 8.075 33.778 13.418 1 48.24 158 PRO A C 1
ATOM 1246 O O . PRO A 1 158 ? 7.287 34.703 13.206 1 48.24 158 PRO A O 1
ATOM 1249 N N . MET B 1 1 ? 41.202 -12.503 5.164 1 34.14 1 MET B N 1
ATOM 1250 C CA . MET B 1 1 ? 41.049 -11.771 3.91 1 34.14 1 MET B CA 1
ATOM 1251 C C . MET B 1 1 ? 39.712 -12.094 3.251 1 34.14 1 MET B C 1
ATOM 1253 O O . MET B 1 1 ? 39.463 -11.691 2.113 1 34.14 1 MET B O 1
ATOM 1257 N N . MET B 1 2 ? 39.201 -13.441 3.305 1 49.81 2 MET B N 1
ATOM 1258 C CA . MET B 1 2 ? 37.926 -14.032 2.907 1 49.81 2 MET B CA 1
ATOM 1259 C C . MET B 1 2 ? 36.775 -13.063 3.157 1 49.81 2 MET B C 1
ATOM 1261 O O . MET B 1 2 ? 35.685 -13.234 2.609 1 49.81 2 MET B O 1
ATOM 1265 N N . SER B 1 3 ? 36.646 -12.342 4.466 1 59 3 SER B N 1
ATOM 1266 C CA . SER B 1 3 ? 35.759 -11.949 5.556 1 59 3 SER B CA 1
ATOM 1267 C C . SER B 1 3 ? 34.994 -10.675 5.214 1 59 3 SER B C 1
ATOM 1269 O O . SER B 1 3 ? 33.823 -10.533 5.573 1 59 3 SER B O 1
ATOM 1271 N N . THR B 1 4 ? 35.568 -9.756 4.613 1 64.95 4 THR B N 1
ATOM 1272 C CA . THR B 1 4 ? 34.981 -8.476 4.232 1 64.95 4 THR B CA 1
ATOM 1273 C C . THR B 1 4 ? 34.006 -8.653 3.071 1 64.95 4 THR B C 1
ATOM 1275 O O . THR B 1 4 ? 32.96 -8.003 3.028 1 64.95 4 THR B O 1
ATOM 1278 N N . GLU B 1 5 ? 34.39 -9.504 2.032 1 70.84 5 GLU B N 1
ATOM 1279 C CA . GLU B 1 5 ? 33.515 -9.765 0.893 1 70.84 5 GLU B CA 1
ATOM 1280 C C . GLU B 1 5 ? 32.194 -10.383 1.342 1 70.84 5 GLU B C 1
ATOM 1282 O O . GLU B 1 5 ? 31.132 -10.043 0.816 1 70.84 5 GLU B O 1
ATOM 1287 N N . SER B 1 6 ? 32.387 -11.342 2.211 1 77.78 6 SER B N 1
ATOM 1288 C CA . SER B 1 6 ? 31.193 -12.003 2.726 1 77.78 6 SER B CA 1
ATOM 1289 C C . SER B 1 6 ? 30.291 -11.018 3.464 1 77.78 6 SER B C 1
ATOM 1291 O O . SER B 1 6 ? 29.065 -11.085 3.349 1 77.78 6 SER B O 1
ATOM 1293 N N . ALA B 1 7 ? 30.95 -10.1 4.022 1 81.84 7 ALA B N 1
ATOM 1294 C CA . ALA B 1 7 ? 30.174 -9.1 4.752 1 81.84 7 ALA B CA 1
ATOM 1295 C C . ALA B 1 7 ? 29.439 -8.169 3.793 1 81.84 7 ALA B C 1
ATOM 1297 O O . ALA B 1 7 ? 28.286 -7.803 4.034 1 81.84 7 ALA B O 1
ATOM 1298 N N . SER B 1 8 ? 30.193 -7.824 2.809 1 83.02 8 SER B N 1
ATOM 1299 C CA . SER B 1 8 ? 29.585 -6.949 1.811 1 83.02 8 SER B CA 1
ATOM 1300 C C . SER B 1 8 ? 28.418 -7.636 1.111 1 83.02 8 SER B C 1
ATOM 1302 O O . SER B 1 8 ? 27.397 -7.005 0.83 1 83.02 8 SER B O 1
ATOM 1304 N N . GLN B 1 9 ? 28.63 -8.89 0.818 1 82.04 9 GLN B N 1
ATOM 1305 C CA . GLN B 1 9 ? 27.56 -9.656 0.189 1 82.04 9 GLN B CA 1
ATOM 1306 C C . GLN B 1 9 ? 26.36 -9.794 1.121 1 82.04 9 GLN B C 1
ATOM 1308 O O . GLN B 1 9 ? 25.211 -9.741 0.676 1 82.04 9 GLN B O 1
ATOM 1313 N N . ALA B 1 10 ? 26.634 -9.941 2.29 1 86.43 10 ALA B N 1
ATOM 1314 C CA . ALA B 1 10 ? 25.57 -10.088 3.281 1 86.43 10 ALA B CA 1
ATOM 1315 C C . ALA B 1 10 ? 24.769 -8.798 3.421 1 86.43 10 ALA B C 1
ATOM 1317 O O . ALA B 1 10 ? 23.548 -8.833 3.595 1 86.43 10 ALA B O 1
ATOM 1318 N N . ILE B 1 11 ? 25.575 -7.757 3.334 1 84.02 11 ILE B N 1
ATOM 1319 C CA . ILE B 1 11 ? 24.903 -6.466 3.436 1 84.02 11 ILE B CA 1
ATOM 1320 C C . ILE B 1 11 ? 24.025 -6.243 2.207 1 84.02 11 ILE B C 1
ATOM 1322 O O . ILE B 1 11 ? 22.89 -5.775 2.324 1 84.02 11 ILE B O 1
ATOM 1326 N N . ALA B 1 12 ? 24.484 -6.581 1.131 1 87.21 12 ALA B N 1
ATOM 1327 C CA . ALA B 1 12 ? 23.734 -6.428 -0.113 1 87.21 12 ALA B CA 1
ATOM 1328 C C . ALA B 1 12 ? 22.485 -7.305 -0.112 1 87.21 12 ALA B C 1
ATOM 1330 O O . ALA B 1 12 ? 21.408 -6.863 -0.518 1 87.21 12 ALA B O 1
ATOM 1331 N N . GLN B 1 13 ? 22.601 -8.534 0.363 1 88.77 13 GLN B N 1
ATOM 1332 C CA . GLN B 1 13 ? 21.477 -9.462 0.422 1 88.77 13 GLN B CA 1
ATOM 1333 C C . GLN B 1 13 ? 20.41 -8.973 1.397 1 88.77 13 GLN B C 1
ATOM 1335 O O . GLN B 1 13 ? 19.213 -9.101 1.132 1 88.77 13 GLN B O 1
ATOM 1340 N N . GLN B 1 14 ? 20.88 -8.428 2.414 1 91.37 14 GLN B N 1
ATOM 1341 C CA . GLN B 1 14 ? 19.955 -7.893 3.407 1 91.37 14 GLN B CA 1
ATOM 1342 C C . GLN B 1 14 ? 19.168 -6.712 2.847 1 91.37 14 GLN B C 1
ATOM 1344 O O . GLN B 1 14 ? 17.977 -6.563 3.128 1 91.37 14 GLN B O 1
ATOM 1349 N N . ALA B 1 15 ? 19.853 -5.961 2.064 1 93.22 15 ALA B N 1
ATOM 1350 C CA . ALA B 1 15 ? 19.192 -4.817 1.441 1 93.22 15 ALA B CA 1
ATOM 1351 C C . ALA B 1 15 ? 18.109 -5.271 0.467 1 93.22 15 ALA B C 1
ATOM 1353 O O . ALA B 1 15 ? 17.015 -4.703 0.436 1 93.22 15 ALA B O 1
ATOM 1354 N N . GLU B 1 16 ? 18.382 -6.274 -0.22 1 93.86 16 GLU B N 1
ATOM 1355 C CA . GLU B 1 16 ? 17.425 -6.818 -1.179 1 93.86 16 GLU B CA 1
ATOM 1356 C C . GLU B 1 16 ? 16.219 -7.428 -0.47 1 93.86 16 GLU B C 1
ATOM 1358 O O . GLU B 1 16 ? 15.079 -7.238 -0.898 1 93.86 16 GLU B O 1
ATOM 1363 N N . GLN B 1 17 ? 16.508 -8.103 0.601 1 93.76 17 GLN B N 1
ATOM 1364 C CA . GLN B 1 17 ? 15.434 -8.747 1.351 1 93.76 17 GLN B CA 1
ATOM 1365 C C . GLN B 1 17 ? 14.517 -7.713 1.997 1 93.76 17 GLN B C 1
ATOM 1367 O O . GLN B 1 17 ? 13.298 -7.89 2.03 1 93.76 17 GLN B O 1
ATOM 1372 N N . GLN B 1 18 ? 15.146 -6.685 2.443 1 95.82 18 GLN B N 1
ATOM 1373 C CA . GLN B 1 18 ? 14.365 -5.625 3.071 1 95.82 18 GLN B CA 1
ATOM 1374 C C . GLN B 1 18 ? 13.468 -4.926 2.054 1 95.82 18 GLN B C 1
ATOM 1376 O O . GLN B 1 18 ? 12.283 -4.704 2.312 1 95.82 18 GLN B O 1
ATOM 1381 N N . LEU B 1 19 ? 13.976 -4.623 0.908 1 96.83 19 LEU B N 1
ATOM 1382 C CA . LEU B 1 19 ? 13.185 -3.985 -0.139 1 96.83 19 LEU B CA 1
ATOM 1383 C C . LEU B 1 19 ? 12.067 -4.908 -0.614 1 96.83 19 LEU B C 1
ATOM 1385 O O . LEU B 1 19 ? 10.932 -4.467 -0.804 1 96.83 19 LEU B O 1
ATOM 1389 N N . ALA B 1 20 ? 12.381 -6.182 -0.723 1 95.79 20 ALA B N 1
ATOM 1390 C CA . ALA B 1 20 ? 11.377 -7.148 -1.162 1 95.79 20 ALA B CA 1
ATOM 1391 C C . ALA B 1 20 ? 10.232 -7.244 -0.158 1 95.79 20 ALA B C 1
ATOM 1393 O O . ALA B 1 20 ? 9.065 -7.338 -0.545 1 95.79 20 ALA B O 1
ATOM 1394 N N . ALA B 1 21 ? 10.589 -7.206 1.087 1 97.01 21 ALA B N 1
ATOM 1395 C CA . ALA B 1 21 ? 9.578 -7.31 2.136 1 97.01 21 ALA B CA 1
ATOM 1396 C C . ALA B 1 21 ? 8.661 -6.091 2.137 1 97.01 21 ALA B C 1
ATOM 1398 O O . ALA B 1 21 ? 7.439 -6.225 2.237 1 97.01 21 ALA B O 1
ATOM 1399 N N . ILE B 1 22 ? 9.221 -4.967 1.979 1 97.65 22 ILE B N 1
ATOM 1400 C CA . ILE B 1 22 ? 8.45 -3.728 1.984 1 97.65 22 ILE B CA 1
ATOM 1401 C C . ILE B 1 22 ? 7.582 -3.657 0.729 1 97.65 22 ILE B C 1
ATOM 1403 O O . ILE B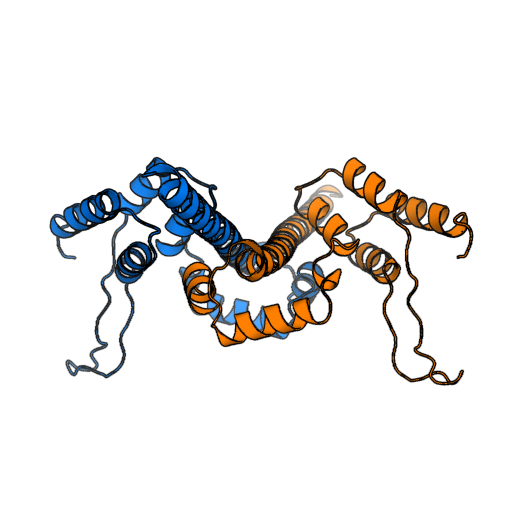 1 22 ? 6.419 -3.25 0.793 1 97.65 22 ILE B O 1
ATOM 1407 N N . ALA B 1 23 ? 8.139 -4.059 -0.369 1 97.11 23 ALA B N 1
ATOM 1408 C CA . ALA B 1 23 ? 7.379 -4.098 -1.615 1 97.11 23 ALA B CA 1
ATOM 1409 C C . ALA B 1 23 ? 6.208 -5.071 -1.513 1 97.11 23 ALA B C 1
ATOM 1411 O O . ALA B 1 23 ? 5.104 -4.773 -1.974 1 97.11 23 A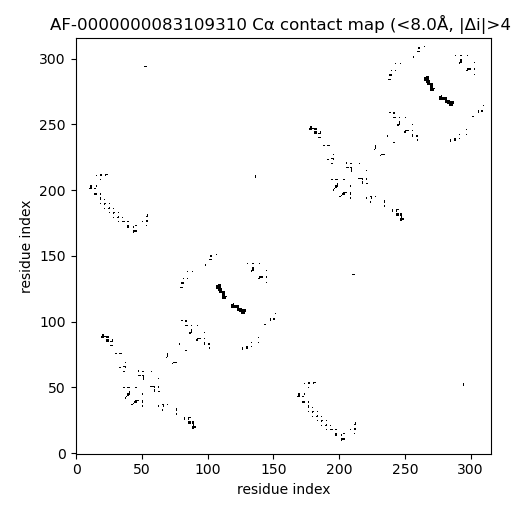LA B O 1
ATOM 1412 N N . ALA B 1 24 ? 6.456 -6.19 -0.942 1 97.07 24 ALA B N 1
ATOM 1413 C CA . ALA B 1 24 ? 5.403 -7.188 -0.767 1 97.07 24 ALA B CA 1
ATOM 1414 C C . ALA B 1 24 ? 4.295 -6.663 0.141 1 97.07 24 ALA B C 1
ATOM 1416 O O . ALA B 1 24 ? 3.112 -6.896 -0.114 1 97.07 24 ALA B O 1
ATOM 1417 N N . ARG B 1 25 ? 4.657 -5.971 1.168 1 97.38 25 ARG B N 1
ATOM 1418 C CA . ARG B 1 25 ? 3.673 -5.378 2.067 1 97.38 25 ARG B CA 1
ATOM 1419 C C . ARG B 1 25 ? 2.764 -4.407 1.32 1 97.38 25 ARG B C 1
ATOM 1421 O O . ARG B 1 25 ? 1.551 -4.39 1.539 1 97.38 25 ARG B O 1
ATOM 1428 N N . ARG B 1 26 ? 3.327 -3.689 0.474 1 97.24 26 ARG B N 1
ATOM 1429 C CA . ARG B 1 26 ? 2.545 -2.735 -0.305 1 97.24 26 ARG B CA 1
ATOM 1430 C C . ARG B 1 26 ? 1.595 -3.454 -1.256 1 97.24 26 ARG B C 1
ATOM 1432 O O . ARG B 1 26 ? 0.442 -3.047 -1.416 1 97.24 26 ARG B O 1
ATOM 1439 N N . ARG B 1 27 ? 2.055 -4.505 -1.836 1 96.26 27 ARG B N 1
ATOM 1440 C CA . ARG B 1 27 ? 1.197 -5.262 -2.743 1 96.26 27 ARG B CA 1
ATOM 1441 C C . ARG B 1 27 ? 0.03 -5.894 -1.992 1 96.26 27 ARG B C 1
ATOM 1443 O O . ARG B 1 27 ? -1.104 -5.884 -2.476 1 96.26 27 ARG B O 1
ATOM 1450 N N . VAL B 1 28 ? 0.313 -6.422 -0.86 1 97.25 28 VAL B N 1
ATOM 1451 C CA . VAL B 1 28 ? -0.741 -7.019 -0.047 1 97.25 28 VAL B CA 1
ATOM 1452 C C . VAL B 1 28 ? -1.746 -5.947 0.366 1 97.25 28 VAL B C 1
ATOM 1454 O O . VAL B 1 28 ? -2.958 -6.166 0.304 1 97.25 28 VAL B O 1
ATOM 1457 N N . ALA B 1 29 ? -1.247 -4.775 0.735 1 97.06 29 ALA B N 1
ATOM 1458 C CA . ALA B 1 29 ? -2.13 -3.68 1.127 1 97.06 29 ALA B CA 1
ATOM 1459 C C . ALA B 1 29 ? -3.012 -3.242 -0.039 1 97.06 29 ALA B C 1
ATOM 1461 O O . ALA B 1 29 ? -4.179 -2.893 0.154 1 97.06 29 ALA B O 1
ATOM 1462 N N . ASP B 1 30 ? -2.51 -3.268 -1.223 1 95.73 30 ASP B N 1
ATOM 1463 C CA . ASP B 1 30 ? -3.28 -2.936 -2.418 1 95.73 30 ASP B CA 1
ATOM 1464 C C . ASP B 1 30 ? -4.455 -3.895 -2.597 1 95.73 30 ASP B C 1
ATOM 1466 O O . ASP B 1 30 ? -5.583 -3.463 -2.845 1 95.73 30 ASP B O 1
ATOM 1470 N N . ARG B 1 31 ? -4.211 -5.136 -2.45 1 96.47 31 ARG B N 1
ATOM 1471 C CA . ARG B 1 31 ? -5.24 -6.152 -2.641 1 96.47 31 ARG B CA 1
ATOM 1472 C C . ARG B 1 31 ? -6.313 -6.055 -1.561 1 96.47 31 ARG B C 1
ATOM 1474 O O . ARG B 1 31 ? -7.504 -6.188 -1.848 1 96.47 31 ARG B O 1
ATOM 1481 N N . GLU B 1 32 ? -5.85 -5.822 -0.395 1 97.64 32 GLU B N 1
ATOM 1482 C CA . GLU B 1 32 ? -6.789 -5.674 0.713 1 97.64 32 GLU B CA 1
ATOM 1483 C C . GLU B 1 32 ? -7.69 -4.458 0.515 1 97.64 32 GLU B C 1
ATOM 1485 O O . GLU B 1 32 ? -8.888 -4.513 0.801 1 97.64 32 GLU B O 1
ATOM 1490 N N . LEU B 1 33 ? -7.101 -3.416 -0.011 1 97.56 33 LEU B N 1
ATOM 1491 C CA . LEU B 1 33 ? -7.898 -2.216 -0.239 1 97.56 33 LEU B CA 1
ATOM 1492 C C . LEU B 1 33 ? -8.956 -2.46 -1.309 1 97.56 33 LEU B C 1
ATOM 1494 O O . LEU B 1 33 ? -10.11 -2.054 -1.152 1 97.56 33 LEU B O 1
ATOM 1498 N N . GLU B 1 34 ? -8.562 -3.108 -2.374 1 96.95 34 GLU B N 1
ATOM 1499 C CA . GLU B 1 34 ? -9.53 -3.4 -3.427 1 96.95 34 GLU B CA 1
ATOM 1500 C C . GLU B 1 34 ? -10.682 -4.249 -2.896 1 96.95 34 GLU B C 1
ATOM 1502 O O . GLU B 1 34 ? -11.846 -3.989 -3.207 1 96.95 34 GLU B O 1
ATOM 1507 N N . ARG B 1 35 ? -10.379 -5.256 -2.119 1 97.67 35 ARG B N 1
ATOM 1508 C CA . ARG B 1 35 ? -11.406 -6.096 -1.511 1 97.67 35 ARG B CA 1
ATOM 1509 C C . ARG B 1 35 ? -12.337 -5.27 -0.63 1 97.67 35 ARG B C 1
ATOM 1511 O O . ARG B 1 35 ? -13.557 -5.437 -0.679 1 97.67 35 ARG B O 1
ATOM 1518 N N . GLU B 1 36 ? -11.725 -4.372 0.124 1 97.74 36 GLU B N 1
ATOM 1519 C CA . GLU B 1 36 ? -12.528 -3.588 1.059 1 97.74 36 GLU B CA 1
ATOM 1520 C C . GLU B 1 36 ? -13.392 -2.568 0.323 1 97.74 36 GLU B C 1
ATOM 1522 O O . GLU B 1 36 ? -14.508 -2.267 0.753 1 97.74 36 GLU B O 1
ATOM 1527 N N . ILE B 1 37 ? -12.839 -2.033 -0.748 1 97.57 37 ILE B N 1
ATOM 1528 C CA . ILE B 1 37 ? -13.623 -1.119 -1.571 1 97.57 37 ILE B CA 1
ATOM 1529 C C . ILE B 1 37 ? -14.868 -1.833 -2.093 1 97.57 37 ILE B C 1
ATOM 1531 O O . ILE B 1 37 ? -15.978 -1.304 -2.004 1 97.57 37 ILE B O 1
ATOM 1535 N N . TYR B 1 38 ? -14.705 -3.017 -2.599 1 97.48 38 TYR B N 1
ATOM 1536 C CA . TYR B 1 38 ? -15.821 -3.789 -3.135 1 97.48 38 TYR B CA 1
ATOM 1537 C C . TYR B 1 38 ? -16.84 -4.103 -2.046 1 97.48 38 TYR B C 1
ATOM 1539 O O . TYR B 1 38 ? -18.043 -3.92 -2.243 1 97.48 38 TYR B O 1
ATOM 1547 N N . LYS B 1 39 ? -16.373 -4.589 -0.893 1 96.46 39 LYS B N 1
ATOM 1548 C CA . LYS B 1 39 ? -17.254 -4.91 0.226 1 96.46 39 LYS B CA 1
ATOM 1549 C C . LYS B 1 39 ? -18.021 -3.676 0.693 1 96.46 39 LYS B C 1
ATOM 1551 O O . LYS B 1 39 ? -19.223 -3.748 0.957 1 96.46 39 LYS B O 1
ATOM 1556 N N . ALA B 1 40 ? -17.311 -2.575 0.802 1 96.71 40 ALA B N 1
ATOM 1557 C CA . ALA B 1 40 ? -17.929 -1.333 1.257 1 96.71 40 ALA B CA 1
ATOM 1558 C C . ALA B 1 40 ? -19.057 -0.907 0.322 1 96.71 40 ALA B C 1
ATOM 1560 O O . ALA B 1 40 ? -20.115 -0.465 0.776 1 96.71 40 ALA B O 1
ATOM 1561 N N . ALA B 1 41 ? -18.823 -1.083 -0.912 1 96.07 41 ALA B N 1
ATOM 1562 C CA . ALA B 1 41 ? -19.801 -0.649 -1.907 1 96.07 41 ALA B CA 1
ATOM 1563 C C . ALA B 1 41 ? -20.974 -1.622 -1.984 1 96.07 41 ALA B C 1
ATOM 1565 O O . ALA B 1 41 ? -22.134 -1.205 -2.009 1 96.07 41 ALA B O 1
ATOM 1566 N N . THR B 1 42 ? -20.728 -2.92 -1.984 1 95.06 42 THR B N 1
ATOM 1567 C CA . THR B 1 42 ? -21.738 -3.901 -2.363 1 95.06 42 THR B CA 1
ATOM 1568 C C . THR B 1 42 ? -22.422 -4.478 -1.126 1 95.06 42 THR B C 1
ATOM 1570 O O . THR B 1 42 ? -23.575 -4.908 -1.191 1 95.06 42 THR B O 1
ATOM 1573 N N . ILE B 1 43 ? -21.731 -4.546 -0.063 1 93.13 43 ILE B N 1
ATOM 1574 C CA . ILE B 1 43 ? -22.281 -5.199 1.12 1 93.13 43 ILE B CA 1
ATOM 1575 C C . ILE B 1 43 ? -22.683 -4.146 2.15 1 93.13 43 ILE B C 1
ATOM 1577 O O . ILE B 1 43 ? -23.766 -4.223 2.735 1 93.13 43 ILE B O 1
ATOM 1581 N N . LYS B 1 44 ? -21.849 -3.098 2.299 1 94.4 44 LYS B N 1
ATOM 1582 C CA . LYS B 1 44 ? -22.069 -2.14 3.379 1 94.4 44 LYS B CA 1
ATOM 1583 C C . LYS B 1 44 ? -22.861 -0.931 2.888 1 94.4 44 LYS B C 1
ATOM 1585 O O . LYS B 1 44 ? -23.247 -0.071 3.683 1 94.4 44 LYS B O 1
ATOM 1590 N N . GLY B 1 45 ? -22.92 -0.727 1.527 1 93.53 45 GLY B N 1
ATOM 1591 C CA . GLY B 1 45 ? -23.834 0.255 0.965 1 93.53 45 GLY B CA 1
ATOM 1592 C C . GLY B 1 45 ? -23.228 1.642 0.86 1 93.53 45 GLY B C 1
ATOM 1593 O O . GLY B 1 45 ? -23.951 2.632 0.725 1 93.53 45 GLY B O 1
ATOM 1594 N N . LEU B 1 46 ? -21.941 1.749 0.981 1 95.59 46 LEU B N 1
ATOM 1595 C CA . LEU B 1 46 ? -21.31 3.053 0.806 1 95.59 46 LEU B CA 1
ATOM 1596 C C . LEU B 1 46 ? -21.346 3.483 -0.657 1 95.59 46 LEU B C 1
ATOM 1598 O O . LEU B 1 46 ? -21.144 2.662 -1.555 1 95.59 46 LEU B O 1
ATOM 1602 N N . SER B 1 47 ? -21.57 4.763 -0.866 1 96.01 47 SER B N 1
ATOM 1603 C CA . SER B 1 47 ? -21.537 5.299 -2.223 1 96.01 47 SER B CA 1
ATOM 1604 C C . SER B 1 47 ? -20.106 5.418 -2.736 1 96.01 47 SER B C 1
ATOM 1606 O O . SER B 1 47 ? -19.158 5.441 -1.948 1 96.01 47 SER B O 1
ATOM 1608 N N . GLN B 1 48 ? -19.957 5.532 -4.06 1 95.96 48 GLN B N 1
ATOM 1609 C CA . GLN B 1 48 ? -18.638 5.706 -4.66 1 95.96 48 GLN B CA 1
ATOM 1610 C C . GLN B 1 48 ? -17.988 7.005 -4.19 1 95.96 48 GLN B C 1
ATOM 1612 O O . GLN B 1 48 ? -16.77 7.065 -4.012 1 95.96 48 GLN B O 1
ATOM 1617 N N . ARG B 1 49 ? -18.799 7.999 -3.942 1 94.42 49 ARG B N 1
ATOM 1618 C CA . ARG B 1 49 ? -18.296 9.278 -3.451 1 94.42 49 ARG B CA 1
ATOM 1619 C C . ARG B 1 49 ? -17.738 9.14 -2.038 1 94.42 49 ARG B C 1
ATOM 1621 O O . ARG B 1 49 ? -16.647 9.634 -1.745 1 94.42 49 ARG B O 1
ATOM 1628 N N . GLN B 1 50 ? -18.503 8.503 -1.176 1 93.06 50 GLN B N 1
ATOM 1629 C CA . GLN B 1 50 ? -18.042 8.259 0.186 1 93.06 50 GLN B CA 1
ATOM 1630 C C . GLN B 1 50 ? -16.735 7.472 0.193 1 93.06 50 GLN B C 1
ATOM 1632 O O . GLN B 1 50 ? -15.808 7.803 0.935 1 93.06 50 GLN B O 1
ATOM 1637 N N . ILE B 1 51 ? -16.637 6.433 -0.677 1 96.73 51 ILE B N 1
ATOM 1638 C CA . ILE B 1 51 ? -15.453 5.585 -0.765 1 96.73 51 ILE B CA 1
ATOM 1639 C C . ILE B 1 51 ? -14.263 6.409 -1.249 1 96.73 51 ILE B C 1
ATOM 1641 O O . ILE B 1 51 ? -13.178 6.348 -0.665 1 96.73 51 ILE B O 1
ATOM 1645 N N . SER B 1 52 ? -14.465 7.201 -2.268 1 95.69 52 SER B N 1
ATOM 1646 C CA . SER B 1 52 ? -13.409 8.062 -2.791 1 95.69 52 SER B CA 1
ATOM 1647 C C . SER B 1 52 ? -12.873 8.997 -1.712 1 95.69 52 SER B C 1
ATOM 1649 O O . SER B 1 52 ? -11.658 9.15 -1.564 1 95.69 52 SER B O 1
ATOM 1651 N N . ASP B 1 53 ? -13.748 9.543 -0.892 1 91.16 53 ASP B N 1
ATOM 1652 C CA . ASP B 1 53 ? -13.368 10.478 0.163 1 91.16 53 ASP B CA 1
ATOM 1653 C C . ASP B 1 53 ? -12.543 9.781 1.243 1 91.16 53 ASP B C 1
ATOM 1655 O O . ASP B 1 53 ? -11.55 10.33 1.724 1 91.16 53 ASP B O 1
ATOM 1659 N N . LEU B 1 54 ? -12.939 8.569 1.587 1 91.81 54 LEU B N 1
ATOM 1660 C CA . LEU B 1 54 ? -12.292 7.829 2.665 1 91.81 54 LEU B CA 1
ATOM 1661 C C . LEU B 1 54 ? -10.927 7.312 2.226 1 91.81 54 LEU B C 1
ATOM 1663 O O . LEU B 1 54 ? -9.975 7.315 3.011 1 91.81 54 LEU B O 1
ATOM 1667 N N . VAL B 1 55 ? -10.847 6.916 0.971 1 93.44 55 VAL B N 1
ATOM 1668 C CA . VAL B 1 55 ? -9.59 6.376 0.464 1 93.44 55 VAL B CA 1
ATOM 1669 C C . VAL B 1 55 ? -8.602 7.513 0.215 1 93.44 55 VAL B C 1
ATOM 1671 O O . VAL B 1 55 ? -7.409 7.38 0.495 1 93.44 55 VAL B O 1
ATOM 1674 N N . GLY B 1 56 ? -9.139 8.765 -0.183 1 82.08 56 GLY B N 1
ATOM 1675 C CA . GLY B 1 56 ? -8.386 10.008 -0.231 1 82.08 56 GLY B CA 1
ATOM 1676 C C . GLY B 1 56 ? -7.538 10.145 -1.481 1 82.08 56 GLY B C 1
ATOM 1677 O O . GLY B 1 56 ? -7.247 11.259 -1.922 1 82.08 56 GLY B O 1
ATOM 1678 N N . ASN B 1 57 ? -7.036 9.089 -2.068 1 80.73 57 ASN B N 1
ATOM 1679 C CA . ASN B 1 57 ? -6.146 9.261 -3.212 1 80.73 57 ASN B CA 1
ATOM 1680 C C . ASN B 1 57 ? -6.69 8.562 -4.455 1 80.73 57 ASN B C 1
ATOM 1682 O O . ASN B 1 57 ? -5.956 8.342 -5.42 1 80.73 57 ASN B O 1
ATOM 1686 N N . GLN B 1 58 ? -7.85 8.221 -4.367 1 89.67 58 GLN B N 1
ATOM 1687 C CA . GLN B 1 58 ? -8.49 7.618 -5.532 1 89.67 58 GLN B CA 1
ATOM 1688 C C . GLN B 1 58 ? -9.779 8.351 -5.892 1 89.67 58 GLN B C 1
ATOM 1690 O O . GLN B 1 58 ? -10.656 8.528 -5.045 1 89.67 58 GLN B O 1
ATOM 1695 N N . SER B 1 59 ? -9.864 8.743 -7.089 1 93.22 59 SER B N 1
ATOM 1696 C CA . SER B 1 59 ? -11.036 9.461 -7.579 1 93.22 59 SER B CA 1
ATOM 1697 C C . SER B 1 59 ? -12.257 8.55 -7.641 1 93.22 59 SER B C 1
ATOM 1699 O O . SER B 1 59 ? -12.128 7.325 -7.576 1 93.22 59 SER B O 1
ATOM 1701 N N . GLN B 1 60 ? -13.365 9.153 -7.836 1 95.43 60 GLN B N 1
ATOM 1702 C CA . GLN B 1 60 ? -14.6 8.401 -8.026 1 95.43 60 GLN B CA 1
ATOM 1703 C C . GLN B 1 60 ? -14.541 7.558 -9.297 1 95.43 60 GLN B C 1
ATOM 1705 O O . GLN B 1 60 ? -15.057 6.439 -9.331 1 95.43 60 GLN B O 1
ATOM 1710 N N . ALA B 1 61 ? -13.902 8.089 -10.28 1 96.5 61 ALA B N 1
ATOM 1711 C CA . ALA B 1 61 ? -13.758 7.358 -11.536 1 96.5 61 ALA B CA 1
ATOM 1712 C C . ALA B 1 61 ? -12.931 6.09 -11.342 1 96.5 61 ALA B C 1
ATOM 1714 O O . ALA B 1 61 ? -13.271 5.032 -11.877 1 96.5 61 ALA B O 1
ATOM 1715 N N . THR B 1 62 ? -11.873 6.272 -10.588 1 95.67 62 THR B N 1
ATOM 1716 C CA . THR B 1 62 ? -11.03 5.117 -10.299 1 95.67 62 THR B CA 1
ATOM 1717 C C . THR B 1 62 ? -11.808 4.061 -9.519 1 95.67 62 THR B C 1
ATOM 1719 O O . THR B 1 62 ? -11.726 2.87 -9.827 1 95.67 62 THR B O 1
ATOM 1722 N N . ILE B 1 63 ? -12.553 4.522 -8.557 1 97.36 63 ILE B N 1
ATOM 1723 C CA . ILE B 1 63 ? -13.375 3.617 -7.76 1 97.36 63 ILE B CA 1
ATOM 1724 C C . ILE B 1 63 ? -14.376 2.9 -8.662 1 97.36 63 ILE B C 1
ATOM 1726 O O . ILE B 1 63 ? -14.564 1.686 -8.551 1 97.36 63 ILE B O 1
ATOM 1730 N N . GLN B 1 64 ? -15.001 3.613 -9.546 1 97.07 64 GLN B N 1
ATOM 1731 C CA . GLN B 1 64 ? -15.963 3.037 -10.479 1 97.07 64 GLN B CA 1
ATOM 1732 C C . GLN B 1 64 ? -15.316 1.956 -11.339 1 97.07 64 GLN B C 1
ATOM 1734 O O . GLN B 1 64 ? -15.908 0.899 -11.567 1 97.07 64 GLN B O 1
ATOM 1739 N N . ARG B 1 65 ? -14.132 2.237 -11.817 1 96.67 65 ARG B N 1
ATOM 1740 C CA . ARG B 1 65 ? -13.424 1.268 -12.646 1 96.67 65 ARG B CA 1
ATOM 1741 C C . ARG B 1 65 ? -13.123 -0.006 -11.864 1 96.67 65 ARG B C 1
ATOM 1743 O O . ARG B 1 65 ? -13.285 -1.113 -12.383 1 96.67 65 ARG B O 1
ATOM 1750 N N . ILE B 1 66 ? -12.683 0.175 -10.639 1 96.13 66 ILE B N 1
ATOM 1751 C CA . ILE B 1 66 ? -12.394 -0.974 -9.787 1 96.13 66 ILE B CA 1
ATOM 1752 C C . ILE B 1 66 ? -13.661 -1.805 -9.596 1 96.13 66 ILE B C 1
ATOM 1754 O O . ILE B 1 66 ? -13.648 -3.022 -9.796 1 96.13 66 ILE B O 1
ATOM 1758 N N . LEU B 1 67 ? -14.742 -1.174 -9.309 1 96.97 67 LEU B N 1
ATOM 1759 C CA . LEU B 1 67 ? -15.993 -1.873 -9.037 1 96.97 67 LEU B CA 1
ATOM 1760 C C . LEU B 1 67 ? -16.509 -2.573 -10.29 1 96.97 67 LEU B C 1
ATOM 1762 O O . LEU B 1 67 ? -17.011 -3.697 -10.217 1 96.97 67 LEU B O 1
ATOM 1766 N N . ARG B 1 68 ? -16.391 -1.95 -11.423 1 97.03 68 ARG B N 1
ATOM 1767 C CA . ARG B 1 68 ? -16.822 -2.563 -12.675 1 97.03 68 ARG B CA 1
ATOM 1768 C C . ARG B 1 68 ? -16.005 -3.814 -12.983 1 97.03 68 ARG B C 1
ATOM 1770 O O . ARG B 1 68 ? -16.565 -4.86 -13.315 1 97.03 68 ARG B O 1
ATOM 1777 N N . ARG B 1 69 ? -14.711 -3.637 -12.864 1 95.93 69 ARG B N 1
ATOM 1778 C CA . ARG B 1 69 ? -13.819 -4.761 -13.129 1 95.93 69 ARG B CA 1
ATOM 1779 C C . ARG B 1 69 ? -14.154 -5.949 -12.233 1 95.93 69 ARG B C 1
ATOM 1781 O O . ARG B 1 69 ? -14.236 -7.085 -12.704 1 95.93 69 ARG B O 1
ATOM 1788 N N . VAL B 1 70 ? -14.428 -5.719 -11.015 1 94.97 70 VAL B N 1
ATOM 1789 C CA . VAL B 1 70 ? -14.674 -6.782 -10.047 1 94.97 70 VAL B CA 1
ATOM 1790 C C . VAL B 1 70 ? -16.078 -7.348 -10.246 1 94.97 70 VAL B C 1
ATOM 1792 O O . VAL B 1 70 ? -16.296 -8.552 -10.096 1 94.97 70 VAL B O 1
ATOM 1795 N N . SER B 1 71 ? -16.996 -6.448 -10.561 1 94.45 71 SER B N 1
ATOM 1796 C CA . SER B 1 71 ? -18.352 -6.913 -10.832 1 94.45 71 SER B CA 1
ATOM 1797 C C . SER B 1 71 ? -18.386 -7.85 -12.034 1 94.45 71 SER B C 1
ATOM 1799 O O . SER B 1 71 ? -19.134 -8.83 -12.043 1 94.45 71 SER B O 1
ATOM 1801 N N . ASP B 1 72 ? -17.621 -7.546 -12.998 1 95.73 72 ASP B N 1
ATOM 1802 C CA . ASP B 1 72 ? -17.534 -8.384 -14.19 1 95.73 72 ASP B CA 1
ATOM 1803 C C . ASP B 1 72 ? -16.933 -9.749 -13.859 1 95.73 72 ASP B C 1
ATOM 1805 O O . ASP B 1 72 ? -17.31 -10.76 -14.455 1 95.73 72 ASP B O 1
ATOM 1809 N N . ASP B 1 73 ? -15.996 -9.72 -12.91 1 95.14 73 ASP B N 1
ATOM 1810 C CA . ASP B 1 73 ? -15.343 -10.959 -12.5 1 95.14 73 ASP B CA 1
ATOM 1811 C C . ASP B 1 73 ? -14.936 -10.905 -11.029 1 95.14 73 ASP B C 1
ATOM 1813 O O . ASP B 1 73 ? -13.783 -10.608 -10.709 1 95.14 73 ASP B O 1
ATOM 1817 N N . PRO B 1 74 ? -15.742 -11.293 -10.175 1 90.44 74 PRO B N 1
ATOM 1818 C CA . PRO B 1 74 ? -15.479 -11.211 -8.736 1 90.44 74 PRO B CA 1
ATOM 1819 C C . PRO B 1 74 ? -14.282 -12.056 -8.306 1 90.44 74 PRO B C 1
ATOM 1821 O O . PRO B 1 74 ? -13.701 -11.816 -7.244 1 90.44 74 PRO B O 1
ATOM 1824 N N . SER B 1 75 ? -13.893 -13.011 -9.103 1 91.24 75 SER B N 1
ATOM 1825 C CA . SER B 1 75 ? -12.766 -13.874 -8.763 1 91.24 75 SER B CA 1
ATOM 1826 C C . SER B 1 75 ? -11.455 -13.096 -8.759 1 91.24 75 SER B C 1
ATOM 1828 O O . SER B 1 75 ? -10.443 -13.576 -8.244 1 91.24 75 SER B O 1
ATOM 1830 N N . GLN B 1 76 ? -11.479 -11.922 -9.285 1 91.37 76 GLN B N 1
ATOM 1831 C CA . GLN B 1 76 ? -10.307 -11.052 -9.276 1 91.37 76 GLN B CA 1
ATOM 1832 C C . GLN B 1 76 ? -9.899 -10.695 -7.85 1 91.37 76 GLN B C 1
ATOM 1834 O O . GLN B 1 76 ? -8.754 -10.309 -7.604 1 91.37 76 GLN B O 1
ATOM 1839 N N . LEU B 1 77 ? -10.795 -10.856 -6.901 1 94.37 77 LEU B N 1
ATOM 1840 C CA . LEU B 1 77 ? -10.487 -10.493 -5.522 1 94.37 77 LEU B CA 1
ATOM 1841 C C . LEU B 1 77 ? -10.032 -11.713 -4.727 1 94.37 77 LEU B C 1
ATOM 1843 O O . LEU B 1 77 ? -9.589 -11.584 -3.584 1 94.37 77 LEU B O 1
ATOM 1847 N N . ASP B 1 78 ? -10.112 -12.842 -5.324 1 94.6 78 ASP B N 1
ATOM 1848 C CA . ASP B 1 78 ? -9.686 -14.057 -4.635 1 94.6 78 ASP B CA 1
ATOM 1849 C C . ASP B 1 78 ? -8.188 -14.025 -4.342 1 9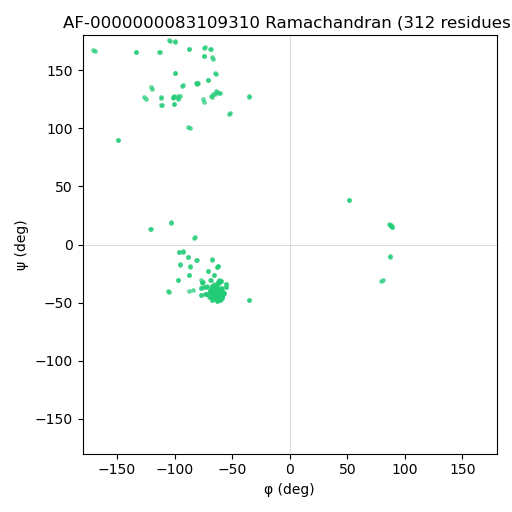4.6 78 ASP B C 1
ATOM 1851 O O . ASP B 1 78 ? -7.414 -13.44 -5.102 1 94.6 78 ASP B O 1
ATOM 1855 N N . VAL B 1 79 ? -7.881 -14.627 -3.267 1 95.8 79 VAL B N 1
ATOM 1856 C CA . VAL B 1 79 ? -6.463 -14.811 -2.977 1 95.8 79 VAL B CA 1
ATOM 1857 C C . VAL B 1 79 ? -5.844 -15.757 -4.004 1 95.8 79 VAL B C 1
ATOM 1859 O O . VAL B 1 79 ? -6.407 -16.813 -4.302 1 95.8 79 VAL B O 1
ATOM 1862 N N . LYS B 1 80 ? -4.735 -15.315 -4.584 1 95.43 80 LYS B N 1
ATOM 1863 C CA . LYS B 1 80 ? -4.002 -16.121 -5.556 1 95.43 80 LYS B CA 1
ATOM 1864 C C . LYS B 1 80 ? -2.644 -16.546 -5.005 1 95.43 80 LYS B C 1
ATOM 1866 O O . LYS B 1 80 ? -2.18 -16.006 -3.998 1 95.43 80 LYS B O 1
ATOM 1871 N N . PRO B 1 81 ? -2.02 -17.463 -5.605 1 96.23 81 PRO B N 1
ATOM 1872 C CA . PRO B 1 81 ? -0.723 -17.934 -5.113 1 96.23 81 PRO B CA 1
ATOM 1873 C C . PRO B 1 81 ? 0.298 -16.808 -4.97 1 96.23 81 PRO B C 1
ATOM 1875 O O . PRO B 1 81 ? 1.041 -16.765 -3.985 1 96.23 81 PRO B O 1
ATOM 1878 N N . ALA B 1 82 ? 0.266 -15.864 -5.861 1 95.06 82 ALA B N 1
ATOM 1879 C CA . ALA B 1 82 ? 1.201 -14.744 -5.787 1 95.06 82 ALA B CA 1
ATOM 1880 C C . ALA B 1 82 ? 1.006 -13.952 -4.497 1 95.06 82 ALA B C 1
ATOM 1882 O O . ALA B 1 82 ? 1.976 -13.488 -3.893 1 95.06 82 ALA B O 1
ATOM 1883 N N . GLU B 1 83 ? -0.214 -13.808 -4.146 1 97.18 83 GLU B N 1
ATOM 1884 C CA . GLU B 1 83 ? -0.494 -13.072 -2.917 1 97.18 83 GLU B CA 1
ATOM 1885 C C . GLU B 1 83 ? -0.045 -13.859 -1.689 1 97.18 83 GLU B C 1
ATOM 1887 O O . GLU B 1 83 ? 0.434 -13.277 -0.713 1 97.18 83 GLU B O 1
ATOM 1892 N N . ILE B 1 84 ? -0.238 -15.137 -1.695 1 98.4 84 ILE B N 1
ATOM 1893 C CA . ILE B 1 84 ? 0.222 -15.982 -0.598 1 98.4 84 ILE B CA 1
ATOM 1894 C C . ILE B 1 84 ? 1.732 -15.83 -0.428 1 98.4 84 ILE B C 1
ATOM 1896 O O . ILE B 1 84 ? 2.225 -15.671 0.691 1 98.4 84 ILE B O 1
ATOM 1900 N N . ILE B 1 85 ? 2.394 -15.807 -1.518 1 98.06 85 ILE B N 1
ATOM 1901 C CA . ILE B 1 85 ? 3.845 -15.657 -1.499 1 98.06 85 ILE B CA 1
ATOM 1902 C C . ILE B 1 85 ? 4.213 -14.262 -1.001 1 98.06 85 ILE B C 1
ATOM 1904 O O . ILE B 1 85 ? 5.133 -14.107 -0.193 1 98.06 85 ILE B O 1
ATOM 1908 N N . ASP B 1 86 ? 3.48 -13.317 -1.432 1 97.31 86 ASP B N 1
ATOM 1909 C CA . ASP B 1 86 ? 3.708 -11.952 -0.967 1 97.31 86 ASP B CA 1
ATOM 1910 C C . ASP B 1 86 ? 3.498 -11.843 0.542 1 97.31 86 ASP B C 1
ATOM 1912 O O . ASP B 1 86 ? 4.235 -11.131 1.227 1 97.31 86 ASP B O 1
ATOM 1916 N N . ARG B 1 87 ? 2.479 -12.488 1.033 1 98.48 87 ARG B N 1
ATOM 1917 C CA . ARG B 1 87 ? 2.202 -12.443 2.465 1 98.48 87 ARG B CA 1
ATOM 1918 C C . ARG B 1 87 ? 3.371 -13.004 3.267 1 98.48 87 ARG B C 1
ATOM 1920 O O . ARG B 1 87 ? 3.74 -12.452 4.306 1 98.48 87 ARG B O 1
ATOM 1927 N N . ARG B 1 88 ? 3.965 -14.04 2.764 1 98.68 88 ARG B N 1
ATOM 1928 C CA . ARG B 1 88 ? 5.134 -14.582 3.449 1 98.68 88 ARG B CA 1
ATOM 1929 C C . ARG B 1 88 ? 6.325 -13.637 3.331 1 98.68 88 ARG B C 1
ATOM 1931 O O . ARG B 1 88 ? 7.026 -13.388 4.315 1 98.68 88 ARG B O 1
ATOM 1938 N N . THR B 1 89 ? 6.567 -13.103 2.106 1 97.3 89 THR B N 1
ATOM 1939 C CA . THR B 1 89 ? 7.677 -12.186 1.875 1 97.3 89 THR B CA 1
ATOM 1940 C C . THR B 1 89 ? 7.549 -10.948 2.759 1 97.3 89 THR B C 1
ATOM 1942 O O . THR B 1 89 ? 8.552 -10.409 3.23 1 97.3 89 THR B O 1
ATOM 1945 N N . ALA B 1 90 ? 6.324 -10.567 3.051 1 97.17 90 ALA B N 1
ATOM 1946 C CA . ALA B 1 90 ? 6.02 -9.397 3.871 1 97.17 90 ALA B CA 1
ATOM 1947 C C . ALA B 1 90 ? 6.145 -9.721 5.357 1 97.17 90 ALA B C 1
ATOM 1949 O O . ALA B 1 90 ? 6.076 -8.825 6.202 1 97.17 90 ALA B O 1
ATOM 1950 N N . GLY B 1 91 ? 6.23 -11.004 5.691 1 97.11 91 GLY B N 1
ATOM 1951 C CA . GLY B 1 91 ? 6.342 -11.426 7.078 1 97.11 91 GLY B CA 1
ATOM 1952 C C . GLY B 1 91 ? 4.998 -11.586 7.763 1 97.11 91 GLY B C 1
ATOM 1953 O O . GLY B 1 91 ? 4.922 -11.616 8.993 1 97.11 91 GLY B O 1
ATOM 1954 N N . LEU B 1 92 ? 3.979 -11.675 6.972 1 97.26 92 LEU B N 1
ATOM 1955 C CA . LEU B 1 92 ? 2.633 -11.742 7.53 1 97.26 92 LEU B CA 1
ATOM 1956 C C . LEU B 1 92 ? 2.244 -13.183 7.841 1 97.26 92 LEU B C 1
ATOM 1958 O O . LEU B 1 92 ? 1.337 -13.427 8.64 1 97.26 92 LEU B O 1
ATOM 1962 N N . ILE B 1 93 ? 2.822 -14.143 7.143 1 98.27 93 ILE B N 1
ATOM 1963 C CA . ILE B 1 93 ? 2.651 -15.559 7.452 1 98.27 93 ILE B CA 1
ATOM 1964 C C . ILE B 1 93 ? 4.009 -16.257 7.44 1 98.27 93 ILE B C 1
ATOM 1966 O O . ILE B 1 93 ? 4.99 -15.712 6.927 1 98.27 93 ILE B O 1
ATOM 1970 N N . THR B 1 94 ? 4.069 -17.422 7.959 1 98.5 94 THR B N 1
ATOM 1971 C CA . THR B 1 94 ? 5.318 -18.174 8.008 1 98.5 94 THR B CA 1
ATOM 1972 C C . THR B 1 94 ? 5.513 -18.982 6.729 1 98.5 94 THR B C 1
ATOM 1974 O O . THR B 1 94 ? 4.581 -19.135 5.936 1 98.5 94 THR B O 1
ATOM 1977 N N . THR B 1 95 ? 6.712 -19.472 6.609 1 98.21 95 THR B N 1
ATOM 1978 C CA . THR B 1 95 ? 7.013 -20.351 5.485 1 98.21 95 THR B CA 1
ATOM 1979 C C . THR B 1 95 ? 6.129 -21.595 5.52 1 98.21 95 THR B C 1
ATOM 1981 O O . THR B 1 95 ? 5.625 -22.034 4.484 1 98.21 95 THR B O 1
ATOM 1984 N N . GLU B 1 96 ? 5.93 -22.099 6.699 1 98.14 96 GLU B N 1
ATOM 1985 C CA . GLU B 1 96 ? 5.103 -23.293 6.85 1 98.14 96 GLU B CA 1
ATOM 1986 C C . GLU B 1 96 ? 3.663 -23.025 6.42 1 98.14 96 GLU B C 1
ATOM 1988 O O . GLU B 1 96 ? 3.065 -23.827 5.7 1 98.14 96 GLU B O 1
ATOM 1993 N N . GLN B 1 97 ? 3.15 -21.866 6.824 1 98.54 97 GLN B N 1
ATOM 1994 C CA . GLN B 1 97 ? 1.791 -21.492 6.447 1 98.54 97 GLN B CA 1
ATOM 1995 C C . GLN B 1 97 ? 1.67 -21.311 4.936 1 98.54 97 GLN B C 1
ATOM 1997 O O . GLN B 1 97 ? 0.69 -21.75 4.33 1 98.54 97 GLN B O 1
ATOM 2002 N N . MET B 1 98 ? 2.698 -20.674 4.366 1 98.51 98 MET B N 1
ATOM 2003 C CA . MET B 1 98 ? 2.704 -20.495 2.917 1 98.51 98 MET B CA 1
ATOM 2004 C C . MET B 1 98 ? 2.696 -21.842 2.203 1 98.51 98 MET B C 1
ATOM 2006 O O . MET B 1 98 ? 1.853 -22.084 1.336 1 98.51 98 MET B O 1
ATOM 2010 N N . MET B 1 99 ? 3.569 -22.733 2.636 1 98.1 99 MET B N 1
ATOM 2011 C CA . MET B 1 99 ? 3.709 -24.018 1.958 1 98.1 99 MET B CA 1
ATOM 2012 C C . MET B 1 99 ? 2.446 -24.858 2.116 1 98.1 99 MET B C 1
ATOM 2014 O O . MET B 1 99 ? 2.024 -25.536 1.177 1 98.1 99 MET B O 1
ATOM 2018 N N . ASP B 1 100 ? 1.867 -24.792 3.237 1 97.8 100 ASP B N 1
ATOM 2019 C CA . ASP B 1 100 ? 0.621 -25.52 3.46 1 97.8 100 ASP B CA 1
ATOM 2020 C C . ASP B 1 100 ? -0.458 -25.077 2.475 1 97.8 100 ASP B C 1
ATOM 2022 O O . ASP B 1 100 ? -1.125 -25.912 1.86 1 97.8 100 ASP B O 1
ATOM 2026 N N . GLN B 1 101 ? -0.592 -23.828 2.299 1 97.63 101 GLN B N 1
ATOM 2027 C CA . GLN B 1 101 ? -1.596 -23.284 1.391 1 97.63 101 GLN B CA 1
ATOM 2028 C C . GLN B 1 101 ? -1.277 -23.637 -0.059 1 97.63 101 GLN B C 1
ATOM 2030 O O . GLN B 1 101 ? -2.165 -24.034 -0.816 1 97.63 101 GLN B O 1
ATOM 2035 N N . LEU B 1 102 ? -0.022 -23.558 -0.407 1 96.96 102 LEU B N 1
ATOM 2036 C CA . LEU B 1 102 ? 0.364 -23.77 -1.798 1 96.96 102 LEU B CA 1
ATOM 2037 C C . LEU B 1 102 ? 0.329 -25.253 -2.151 1 96.96 102 LEU B C 1
ATOM 2039 O O . LEU B 1 102 ? 0.023 -25.618 -3.289 1 96.96 102 LEU B O 1
ATOM 2043 N N . MET B 1 103 ? 0.634 -26.08 -1.202 1 95.18 103 MET B N 1
ATOM 2044 C CA . MET B 1 103 ? 0.647 -27.52 -1.444 1 95.18 103 MET B CA 1
ATOM 2045 C C . MET B 1 103 ? -0.769 -28.055 -1.625 1 95.18 103 MET B C 1
ATOM 2047 O O . MET B 1 103 ? -0.968 -29.098 -2.252 1 95.18 103 MET B O 1
ATOM 2051 N N . ASN B 1 104 ? -1.733 -27.335 -1.109 1 93.5 104 ASN B N 1
ATOM 2052 C CA . ASN B 1 104 ? -3.125 -27.762 -1.206 1 93.5 104 ASN B CA 1
ATOM 2053 C C . ASN B 1 104 ? -3.88 -26.973 -2.271 1 93.5 104 ASN B C 1
ATOM 2055 O O . ASN B 1 104 ? -5.112 -26.938 -2.266 1 93.5 104 ASN B O 1
ATOM 2059 N N . TRP B 1 105 ? -3.168 -26.392 -3.11 1 93.15 105 TRP B N 1
ATOM 2060 C CA . TRP B 1 105 ? -3.751 -25.569 -4.165 1 93.15 105 TRP B CA 1
ATOM 2061 C C . TRP B 1 105 ? -3.976 -26.388 -5.432 1 93.15 105 TRP B C 1
ATOM 2063 O O . TRP B 1 105 ? -3.139 -27.216 -5.8 1 93.15 105 TRP B O 1
ATOM 2073 N N . ARG B 1 106 ? -5.132 -26.209 -6.079 1 89.08 106 ARG B N 1
ATOM 2074 C CA . ARG B 1 106 ? -5.354 -26.772 -7.407 1 89.08 106 ARG B CA 1
ATOM 2075 C C . ARG B 1 106 ? -4.879 -25.814 -8.495 1 89.08 106 ARG B C 1
ATOM 2077 O O . ARG B 1 106 ? -5.605 -24.896 -8.881 1 89.08 106 ARG B O 1
ATOM 2084 N N . TYR B 1 107 ? -3.713 -26.078 -9.046 1 90.76 107 TYR B N 1
ATOM 2085 C CA . TYR B 1 107 ? -3.05 -25.15 -9.955 1 90.76 107 TYR B CA 1
ATOM 2086 C C . TYR B 1 107 ? -3.621 -25.265 -11.363 1 90.76 107 TYR B C 1
ATOM 2088 O O . TYR B 1 107 ? -3.917 -26.366 -11.832 1 90.76 107 TYR B O 1
ATOM 2096 N N . THR B 1 108 ? -3.761 -24.089 -11.892 1 86.85 108 THR B N 1
ATOM 2097 C CA . THR B 1 108 ? -4.027 -24.013 -13.324 1 86.85 108 THR B CA 1
ATOM 2098 C C . THR B 1 108 ? -2.748 -23.7 -14.095 1 86.85 108 THR B C 1
ATOM 2100 O O . THR B 1 108 ? -1.847 -23.039 -13.573 1 86.85 108 THR B O 1
ATOM 2103 N N . PHE B 1 109 ? -2.679 -24.262 -15.345 1 84.56 109 PHE B N 1
ATOM 2104 C CA . PHE B 1 109 ? -1.49 -24.052 -16.163 1 84.56 109 PHE B CA 1
ATOM 2105 C C . PHE B 1 109 ? -1.811 -23.177 -17.369 1 84.56 109 PHE B C 1
ATOM 2107 O O . PHE B 1 109 ? -2.856 -23.342 -18.002 1 84.56 109 PHE B O 1
ATOM 2114 N N . GLY B 1 110 ? -0.97 -22.125 -17.434 1 80.66 110 GLY B N 1
ATOM 2115 C CA . GLY B 1 110 ? -1.146 -21.249 -18.581 1 80.66 110 GLY B CA 1
ATOM 2116 C C . GLY B 1 110 ? -0.806 -21.917 -19.9 1 80.66 110 GLY B C 1
ATOM 2117 O O . GLY B 1 110 ? -0.179 -22.978 -19.921 1 80.66 110 GLY B O 1
ATOM 2118 N N . GLY B 1 111 ? -1.333 -21.332 -20.904 1 82.33 111 GLY B N 1
ATOM 2119 C CA . GLY B 1 111 ? -1.08 -21.825 -22.249 1 82.33 111 GLY B CA 1
ATOM 2120 C C . GLY B 1 111 ? -1.552 -20.874 -23.332 1 82.33 111 GLY B C 1
ATOM 2121 O O . GLY B 1 111 ? -2.145 -19.834 -23.037 1 82.33 111 GLY B O 1
ATOM 2122 N N . VAL B 1 112 ? -1.083 -21.182 -24.479 1 84.2 112 VAL B N 1
ATOM 2123 C CA . VAL B 1 112 ? -1.496 -20.4 -25.64 1 84.2 112 VAL B CA 1
ATOM 2124 C C . VAL B 1 112 ? -3 -20.553 -25.857 1 84.2 112 VAL B C 1
ATOM 2126 O O . VAL B 1 112 ? -3.541 -21.655 -25.744 1 84.2 112 VAL B O 1
ATOM 2129 N N . VAL B 1 113 ? -3.65 -19.422 -26.027 1 80.96 113 VAL B N 1
ATOM 2130 C CA . VAL B 1 113 ? -5.087 -19.432 -26.28 1 80.96 113 VAL B CA 1
ATOM 2131 C C . VAL B 1 113 ? -5.366 -20.042 -27.652 1 80.96 113 VAL B C 1
ATOM 2133 O O . VAL B 1 113 ? -4.683 -19.726 -28.629 1 80.96 113 VAL B O 1
ATOM 2136 N N . ARG B 1 114 ? -6.224 -21.006 -27.604 1 82.49 114 ARG B N 1
ATOM 2137 C CA . ARG B 1 114 ? -6.6 -21.619 -28.874 1 82.49 114 ARG B CA 1
ATOM 2138 C C . ARG B 1 114 ? -8.043 -21.286 -29.237 1 82.49 114 ARG B C 1
ATOM 2140 O O . ARG B 1 114 ? -8.931 -21.341 -28.384 1 82.49 114 ARG B O 1
ATOM 2147 N N . ILE B 1 115 ? -8.271 -20.655 -30.338 1 81.22 115 ILE B N 1
ATOM 2148 C CA . ILE B 1 115 ? -9.606 -20.438 -30.885 1 81.22 115 ILE B CA 1
ATOM 2149 C C . ILE B 1 115 ? -9.88 -21.452 -31.994 1 81.22 115 ILE B C 1
ATOM 2151 O O . ILE B 1 115 ? -9.178 -21.477 -33.008 1 81.22 115 ILE B O 1
ATOM 2155 N N . ASP B 1 116 ? -10.933 -22.216 -31.773 1 86.51 116 ASP B N 1
ATOM 2156 C CA . ASP B 1 116 ? -11.292 -23.259 -32.729 1 86.51 116 ASP B CA 1
ATOM 2157 C C . ASP B 1 116 ? -10.092 -24.148 -33.048 1 86.51 116 ASP B C 1
ATOM 2159 O O . ASP B 1 116 ? -9.813 -24.427 -34.216 1 86.51 116 ASP B O 1
ATOM 2163 N N . GLY B 1 117 ? -9.227 -24.469 -32.041 1 80.36 117 GLY B N 1
ATOM 2164 C CA . GLY B 1 117 ? -8.131 -25.417 -32.162 1 80.36 117 GLY B CA 1
ATOM 2165 C C . GLY B 1 117 ? -6.849 -24.785 -32.672 1 80.36 117 GLY B C 1
ATOM 2166 O O . GLY B 1 117 ? -5.808 -25.443 -32.733 1 80.36 117 GLY B O 1
ATOM 2167 N N . VAL B 1 118 ? -7.082 -23.509 -33.124 1 84.92 118 VAL B N 1
ATOM 2168 C CA . VAL B 1 118 ? -5.923 -22.844 -33.71 1 84.92 118 VAL B CA 1
ATOM 2169 C C . VAL B 1 118 ? -5.264 -21.941 -32.67 1 84.92 118 VAL B C 1
ATOM 2171 O O . VAL B 1 118 ? -5.932 -21.117 -32.041 1 84.92 118 VAL B O 1
ATOM 2174 N N . ALA B 1 119 ? -4.002 -22.16 -32.492 1 82.78 119 ALA B N 1
ATOM 2175 C CA . ALA B 1 119 ? -3.228 -21.361 -31.545 1 82.78 119 ALA B CA 1
ATOM 2176 C C . ALA B 1 119 ? -3.227 -19.888 -31.942 1 82.78 119 ALA B C 1
ATOM 2178 O O . ALA B 1 119 ? -3.084 -19.556 -33.121 1 82.78 119 ALA B O 1
ATOM 2179 N N . THR B 1 120 ? -3.534 -19.114 -30.986 1 86.5 120 THR B N 1
ATOM 2180 C CA . THR B 1 120 ? -3.422 -17.675 -31.198 1 86.5 120 THR B CA 1
ATOM 2181 C C . THR B 1 120 ? -2.128 -17.138 -30.592 1 86.5 120 THR B C 1
ATOM 2183 O O . THR B 1 120 ? -1.339 -17.898 -30.027 1 86.5 120 THR B O 1
ATOM 2186 N N . ASP B 1 121 ? -1.822 -15.927 -30.779 1 85.53 121 ASP B N 1
ATOM 2187 C CA . ASP B 1 121 ? -0.623 -15.314 -30.217 1 85.53 121 ASP B CA 1
ATOM 2188 C C . ASP B 1 121 ? -0.852 -14.884 -28.77 1 85.53 121 ASP B C 1
ATOM 2190 O O . ASP B 1 121 ? 0.063 -14.382 -28.114 1 85.53 121 ASP B O 1
ATOM 2194 N N . ALA B 1 122 ? -2.058 -15.257 -28.223 1 83.73 122 ALA B N 1
ATOM 2195 C CA . ALA B 1 122 ? -2.378 -14.819 -26.867 1 83.73 122 ALA B CA 1
ATOM 2196 C C . ALA B 1 122 ? -2.047 -15.904 -25.847 1 83.73 122 ALA B C 1
ATOM 2198 O O . ALA B 1 122 ? -2.269 -17.091 -26.1 1 83.73 122 ALA B O 1
ATOM 2199 N N . TYR B 1 123 ? -1.34 -15.624 -24.859 1 82.72 123 TYR B N 1
ATOM 2200 C CA . TYR B 1 123 ? -1.04 -16.512 -23.741 1 82.72 123 TYR B CA 1
ATOM 2201 C C . TYR B 1 123 ? -1.908 -16.182 -22.533 1 82.72 123 TYR B C 1
ATOM 2203 O O . TYR B 1 123 ? -2.061 -15.013 -22.172 1 82.72 123 TYR B O 1
ATOM 2211 N N . MET B 1 124 ? -2.564 -17.218 -22.038 1 83.38 124 MET B N 1
ATOM 2212 C CA . MET B 1 124 ? -3.307 -17.063 -20.791 1 83.38 124 MET B CA 1
ATOM 2213 C C . MET B 1 124 ? -2.524 -17.641 -19.616 1 83.38 124 MET B C 1
ATOM 2215 O O . MET B 1 124 ? -2.126 -18.807 -19.644 1 83.38 124 MET B O 1
ATOM 2219 N N . THR B 1 125 ? -2.367 -16.803 -18.672 1 82.26 125 THR B N 1
ATOM 2220 C CA . THR B 1 125 ? -1.567 -17.211 -17.522 1 82.26 125 THR B CA 1
ATOM 2221 C C . THR B 1 125 ? -2.385 -18.088 -16.578 1 82.26 125 THR B C 1
ATOM 2223 O O . THR B 1 125 ? -3.586 -17.87 -16.404 1 82.26 125 THR B O 1
ATOM 2226 N N . GLY B 1 126 ? -1.717 -19.139 -16.061 1 86.64 126 GLY B N 1
ATOM 2227 C CA . GLY B 1 126 ? -2.283 -19.941 -14.988 1 86.64 126 GLY B CA 1
ATOM 2228 C C . GLY B 1 126 ? -1.647 -19.664 -13.638 1 86.64 126 GLY B C 1
ATOM 2229 O O . GLY B 1 126 ? -0.666 -18.924 -13.548 1 86.64 126 GLY B O 1
ATOM 2230 N N . ASP B 1 127 ? -2.168 -20.287 -12.607 1 90.1 127 ASP B N 1
ATOM 2231 C CA . ASP B 1 127 ? -1.657 -20.098 -11.252 1 90.1 127 ASP B CA 1
ATOM 2232 C C . ASP B 1 127 ? -0.192 -20.515 -11.155 1 90.1 127 ASP B C 1
ATOM 2234 O O . ASP B 1 127 ? 0.578 -19.924 -10.394 1 90.1 127 ASP B O 1
ATOM 2238 N N . TRP B 1 128 ? 0.138 -21.473 -11.957 1 91.78 128 TRP B N 1
ATOM 2239 C CA . TRP B 1 128 ? 1.493 -22.006 -11.86 1 91.78 128 TRP B CA 1
ATOM 2240 C C . TRP B 1 128 ? 2.515 -20.984 -12.347 1 91.78 128 TRP B C 1
ATOM 2242 O O . TRP B 1 128 ? 3.659 -20.974 -11.886 1 91.78 128 TRP B O 1
ATOM 2252 N N . ASP B 1 129 ? 2.134 -20.191 -13.236 1 90.97 129 ASP B N 1
ATOM 2253 C CA . ASP B 1 129 ? 3.023 -19.132 -13.706 1 90.97 129 ASP B CA 1
ATOM 2254 C C . ASP B 1 129 ? 3.51 -18.269 -12.545 1 90.97 129 ASP B C 1
ATOM 2256 O O . ASP B 1 129 ? 4.649 -17.796 -12.551 1 90.97 129 ASP B O 1
ATOM 2260 N N . ALA B 1 130 ? 2.665 -18.081 -11.549 1 92.11 130 ALA B N 1
ATOM 2261 C CA . ALA B 1 130 ? 3.024 -17.288 -10.376 1 92.11 130 ALA B CA 1
ATOM 2262 C C . ALA B 1 130 ? 4.109 -17.979 -9.557 1 92.11 130 ALA B C 1
ATOM 2264 O O . ALA B 1 130 ? 4.99 -17.319 -9 1 92.11 130 ALA B O 1
ATOM 2265 N N . ILE B 1 131 ? 4.05 -19.259 -9.511 1 94.88 131 ILE B N 1
ATOM 2266 C CA . ILE B 1 131 ? 5.034 -20.045 -8.775 1 94.88 131 ILE B CA 1
ATOM 2267 C C . ILE B 1 131 ? 6.392 -19.953 -9.468 1 94.88 131 ILE B C 1
ATOM 2269 O O . ILE B 1 131 ? 7.411 -19.705 -8.81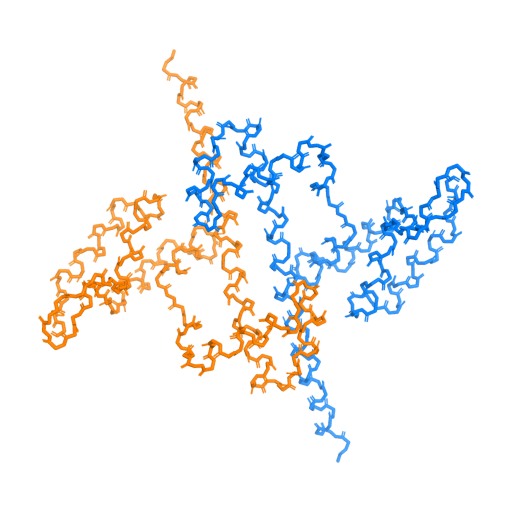9 1 94.88 131 ILE B O 1
ATOM 2273 N N . GLU B 1 132 ? 6.361 -20.077 -10.752 1 93.21 132 GLU B N 1
ATOM 2274 C CA . GLU B 1 132 ? 7.601 -19.994 -11.517 1 93.21 132 GLU B CA 1
ATOM 2275 C C . GLU B 1 132 ? 8.23 -18.609 -11.401 1 93.21 132 GLU B C 1
ATOM 2277 O O . GLU B 1 132 ? 9.437 -18.485 -11.184 1 93.21 132 GLU B O 1
ATOM 2282 N N . MET B 1 133 ? 7.393 -17.66 -11.518 1 90.23 133 MET B N 1
ATOM 2283 C CA . MET B 1 133 ? 7.889 -16.29 -11.432 1 90.23 133 MET B CA 1
ATOM 2284 C C . MET B 1 133 ? 8.488 -16.013 -10.058 1 90.23 133 MET B C 1
ATOM 2286 O O . MET B 1 133 ? 9.535 -15.372 -9.95 1 90.23 133 MET B O 1
ATOM 2290 N N . ALA B 1 134 ? 7.833 -16.422 -9.02 1 93.66 134 ALA B N 1
ATOM 2291 C CA . ALA B 1 134 ? 8.321 -16.231 -7.657 1 93.66 134 ALA B CA 1
ATOM 2292 C C . ALA B 1 134 ? 9.68 -16.898 -7.462 1 93.66 134 ALA B C 1
ATOM 2294 O O . ALA B 1 134 ? 10.55 -16.359 -6.774 1 93.66 134 ALA B O 1
ATOM 2295 N N . PHE B 1 135 ? 9.852 -18.001 -8.049 1 94.2 135 PHE B N 1
ATOM 2296 C CA . PHE B 1 135 ? 11.129 -18.7 -7.964 1 94.2 135 PHE B CA 1
ATOM 2297 C C . PHE B 1 135 ? 12.231 -17.897 -8.645 1 94.2 135 PHE B C 1
ATOM 2299 O O . PHE B 1 135 ? 13.31 -17.709 -8.079 1 94.2 135 PHE B O 1
ATOM 2306 N N . TYR B 1 136 ? 11.92 -17.357 -9.796 1 87.79 136 TYR B N 1
ATOM 2307 C CA . TYR B 1 136 ? 12.894 -16.574 -10.55 1 87.79 136 TYR B CA 1
ATOM 2308 C C . TYR B 1 136 ? 13.27 -15.302 -9.798 1 87.79 136 TYR B C 1
ATOM 2310 O O . TYR B 1 136 ? 14.413 -14.846 -9.872 1 87.79 136 TYR B O 1
ATOM 2318 N N . ARG B 1 137 ? 12.407 -14.837 -8.989 1 85.03 137 ARG B N 1
ATOM 2319 C CA . ARG B 1 137 ? 12.636 -13.594 -8.259 1 85.03 137 ARG B CA 1
ATOM 2320 C C . ARG B 1 137 ? 13.264 -13.868 -6.896 1 85.03 137 ARG B C 1
ATOM 2322 O O . ARG B 1 137 ? 13.446 -12.95 -6.095 1 85.03 137 ARG B O 1
ATOM 2329 N N . GLY B 1 138 ? 13.361 -15.147 -6.573 1 88.47 138 GLY B N 1
ATOM 2330 C CA . GLY B 1 138 ? 14.025 -15.507 -5.331 1 88.47 138 GLY B CA 1
ATOM 2331 C C . GLY B 1 138 ? 13.089 -15.524 -4.137 1 88.47 138 GLY B C 1
ATOM 2332 O O . GLY B 1 138 ? 13.538 -15.506 -2.989 1 88.47 138 GLY B O 1
ATOM 2333 N N . GLN B 1 139 ? 11.83 -15.553 -4.411 1 93.01 139 GLN B N 1
ATOM 2334 C CA . GLN B 1 139 ? 10.855 -15.558 -3.326 1 93.01 139 GLN B CA 1
ATOM 2335 C C . GLN B 1 139 ? 10.584 -16.978 -2.836 1 93.01 139 GLN B C 1
ATOM 2337 O O . GLN B 1 139 ? 10.022 -17.171 -1.756 1 93.01 139 GLN B O 1
ATOM 2342 N N . LEU B 1 140 ? 10.94 -17.889 -3.677 1 96.18 140 LEU B N 1
ATOM 2343 C CA . LEU B 1 140 ? 10.899 -19.296 -3.294 1 96.18 140 LEU B CA 1
ATOM 2344 C C . LEU B 1 140 ? 12.284 -19.927 -3.392 1 96.18 140 LEU B C 1
ATOM 2346 O O . LEU B 1 140 ? 13.014 -19.684 -4.355 1 96.18 140 LEU B O 1
ATOM 2350 N N . SER B 1 141 ? 12.617 -20.67 -2.396 1 95.97 141 SER B N 1
ATOM 2351 C CA . SER B 1 14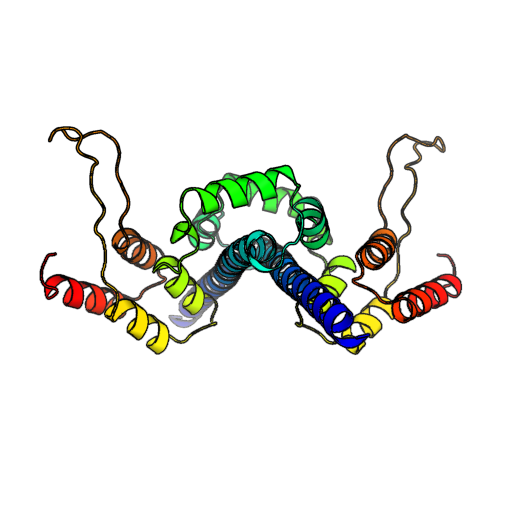1 ? 13.881 -21.397 -2.452 1 95.97 141 SER B CA 1
ATOM 2352 C C . SER B 1 141 ? 13.792 -22.588 -3.402 1 95.97 141 SER B C 1
ATOM 2354 O O . SER B 1 141 ? 12.698 -22.989 -3.802 1 95.97 141 SER B O 1
ATOM 2356 N N . ASP B 1 142 ? 14.967 -23.154 -3.673 1 96.16 142 ASP B N 1
ATOM 2357 C CA . ASP B 1 142 ? 15.024 -24.357 -4.497 1 96.16 142 ASP B CA 1
ATOM 2358 C C . ASP B 1 142 ? 14.207 -25.488 -3.876 1 96.16 142 ASP B C 1
ATOM 2360 O O . ASP B 1 142 ? 13.426 -26.147 -4.565 1 96.16 142 ASP B O 1
ATOM 2364 N N . ASP B 1 143 ? 14.374 -25.621 -2.611 1 96.86 143 ASP B N 1
ATOM 2365 C CA . ASP B 1 143 ? 13.673 -26.693 -1.912 1 96.86 143 ASP B CA 1
ATOM 2366 C C . ASP B 1 143 ? 12.163 -26.468 -1.933 1 96.86 143 ASP B C 1
ATOM 2368 O O . ASP B 1 143 ? 11.395 -27.395 -2.202 1 96.86 143 ASP B O 1
ATOM 2372 N N . GLU B 1 144 ? 11.73 -25.278 -1.696 1 97.33 144 GLU B N 1
ATOM 2373 C CA . GLU B 1 144 ? 10.308 -24.946 -1.718 1 97.33 144 GLU B CA 1
ATOM 2374 C C . GLU B 1 144 ? 9.708 -25.18 -3.102 1 97.33 144 GLU B C 1
ATOM 2376 O O . GLU B 1 144 ? 8.643 -25.789 -3.227 1 97.33 144 GLU B O 1
ATOM 2381 N N . PHE B 1 145 ? 10.386 -24.781 -4.063 1 96.69 145 PHE B N 1
ATOM 2382 C CA . PHE B 1 145 ? 9.922 -24.936 -5.436 1 96.69 145 PHE B CA 1
ATOM 2383 C C . PHE B 1 145 ? 9.849 -26.41 -5.819 1 96.69 145 PHE B C 1
ATOM 2385 O O . PHE B 1 145 ? 8.873 -26.85 -6.431 1 96.69 145 PHE B O 1
ATOM 2392 N N . GLN B 1 146 ? 10.853 -27.133 -5.43 1 95.63 146 GLN B N 1
ATOM 2393 C CA . GLN B 1 146 ? 10.899 -28.553 -5.762 1 95.63 146 GLN B CA 1
ATOM 2394 C C . GLN B 1 146 ? 9.737 -29.306 -5.121 1 95.63 146 GLN B C 1
ATOM 2396 O O . GLN B 1 146 ? 9.122 -30.166 -5.755 1 95.63 146 GLN B O 1
ATOM 2401 N N . GLN B 1 147 ? 9.424 -28.988 -3.968 1 95.47 147 GLN B N 1
ATOM 2402 C CA . GLN B 1 147 ? 8.298 -29.617 -3.285 1 95.47 147 GLN B CA 1
ATOM 2403 C C . GLN B 1 147 ? 6.988 -29.345 -4.018 1 95.47 147 GLN B C 1
ATOM 2405 O O . GLN B 1 147 ? 6.167 -30.249 -4.19 1 95.47 147 GLN B O 1
ATOM 2410 N N . LEU B 1 148 ? 6.791 -28.164 -4.451 1 95.44 148 LEU B N 1
ATOM 2411 C CA . LEU B 1 148 ? 5.574 -27.796 -5.166 1 95.44 148 LEU B CA 1
ATOM 2412 C C . LEU B 1 148 ? 5.516 -28.479 -6.528 1 95.44 148 LEU B C 1
ATOM 2414 O O . LEU B 1 148 ? 4.457 -28.952 -6.946 1 95.44 148 LEU B O 1
ATOM 2418 N N . ALA B 1 149 ? 6.676 -28.58 -7.187 1 92.34 149 ALA B N 1
ATOM 2419 C CA . ALA B 1 149 ? 6.759 -29.221 -8.497 1 92.34 149 ALA B CA 1
ATOM 2420 C C . ALA B 1 149 ? 6.464 -30.715 -8.397 1 92.34 149 ALA B C 1
ATOM 2422 O O . ALA B 1 149 ? 5.759 -31.273 -9.241 1 92.34 149 ALA B O 1
ATOM 2423 N N . ASP B 1 150 ? 7.006 -31.249 -7.369 1 91.45 150 ASP B N 1
ATOM 2424 C CA . ASP B 1 150 ? 6.802 -32.679 -7.163 1 91.45 150 ASP B CA 1
ATOM 2425 C C . ASP B 1 150 ? 5.331 -32.993 -6.9 1 91.45 150 ASP B C 1
ATOM 2427 O O . ASP B 1 150 ? 4.802 -33.984 -7.408 1 91.45 150 ASP B O 1
ATOM 2431 N N . ARG B 1 151 ? 4.726 -32.176 -6.148 1 87.57 151 ARG B N 1
ATOM 2432 C CA . ARG B 1 151 ? 3.306 -32.355 -5.861 1 87.57 151 ARG B CA 1
ATOM 2433 C C . ARG B 1 151 ? 2.472 -32.245 -7.133 1 87.57 151 ARG B C 1
ATOM 2435 O O . ARG B 1 151 ? 1.494 -32.975 -7.305 1 87.57 151 ARG B O 1
ATOM 2442 N N . GLN B 1 152 ? 2.815 -31.3 -7.964 1 82.87 152 GLN B N 1
ATOM 2443 C CA . GLN B 1 152 ? 2.064 -31.085 -9.197 1 82.87 152 GLN B CA 1
ATOM 2444 C C . GLN B 1 152 ? 2.244 -32.253 -10.162 1 82.87 152 GLN B C 1
ATOM 2446 O O . GLN B 1 152 ? 1.312 -32.62 -10.882 1 82.87 152 GLN B O 1
ATOM 2451 N N . ARG B 1 153 ? 3.393 -32.785 -10.205 1 75.74 153 ARG B N 1
ATOM 2452 C CA . ARG B 1 153 ? 3.636 -33.949 -11.051 1 75.74 153 ARG B CA 1
ATOM 2453 C C . ARG B 1 153 ? 2.782 -35.133 -10.611 1 75.74 153 ARG B C 1
ATOM 2455 O O . ARG B 1 153 ? 2.303 -35.903 -11.446 1 75.74 153 ARG B O 1
ATOM 2462 N N . ASP B 1 154 ? 2.564 -35.19 -9.338 1 68.45 154 ASP B N 1
ATOM 2463 C CA . ASP B 1 154 ? 1.828 -36.324 -8.789 1 68.45 154 ASP B CA 1
ATOM 2464 C C . ASP B 1 154 ? 0.324 -36.059 -8.801 1 68.45 154 ASP B C 1
ATOM 2466 O O . ASP B 1 154 ? -0.471 -36.951 -8.496 1 68.45 154 ASP B O 1
ATOM 2470 N N . ALA B 1 155 ? 0.008 -34.826 -9.086 1 63.79 155 ALA B N 1
ATOM 2471 C CA . ALA B 1 155 ? -1.413 -34.489 -9.072 1 63.79 155 ALA B CA 1
ATOM 2472 C C . ALA B 1 155 ? -2.124 -35.058 -10.296 1 63.79 155 ALA B C 1
ATOM 2474 O O . ALA B 1 155 ? -1.564 -35.074 -11.395 1 6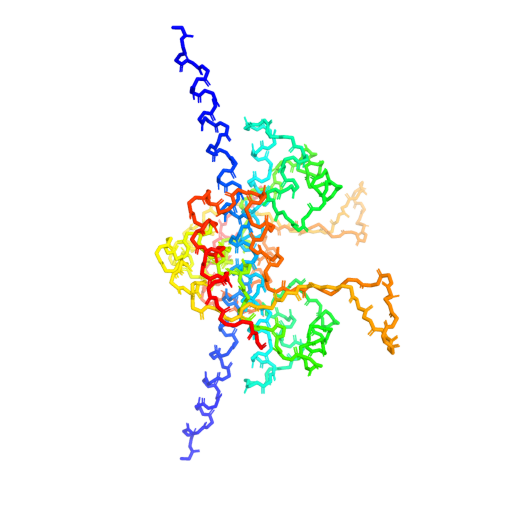3.79 155 ALA B O 1
ATOM 2475 N N . PRO B 1 156 ? -3.061 -35.792 -9.982 1 56.6 156 PRO B N 1
ATOM 2476 C CA . PRO B 1 156 ? -3.767 -36.343 -11.142 1 56.6 156 PRO B CA 1
ATOM 2477 C C . PRO B 1 156 ? -4.19 -35.267 -12.14 1 56.6 156 PRO B C 1
ATOM 2479 O O . PRO B 1 156 ? -4.474 -34.133 -11.748 1 56.6 156 PRO B O 1
ATOM 2482 N N . LEU B 1 157 ? -3.598 -35.231 -13.398 1 49.93 157 LEU B N 1
ATOM 2483 C CA . LEU B 1 157 ? -4.043 -34.339 -14.463 1 49.93 157 LEU B CA 1
ATOM 2484 C C . LEU B 1 157 ? -5.557 -34.161 -14.426 1 49.93 157 LEU B C 1
ATOM 2486 O O . LEU B 1 157 ? -6.289 -35.1 -14.104 1 49.93 157 LEU B O 1
ATOM 2490 N N . PRO B 1 158 ? -5.999 -32.816 -14.391 1 48.19 158 PRO B N 1
ATOM 2491 C CA . PRO B 1 158 ? -7.462 -32.762 -14.408 1 48.19 158 PRO B CA 1
ATOM 2492 C C . PRO B 1 158 ? -8.075 -33.711 -15.436 1 48.19 158 PRO B C 1
ATOM 2494 O O . PRO B 1 158 ? -7.411 -34.092 -16.403 1 48.19 158 PRO B O 1
#

Organism: NCBI:txid185642